Protein AF-A0A2T9YUR3-F1 (afdb_monomer)

Solvent-accessible surface area (backbone atoms only — not comparable to full-atom values): 11723 Å² total; per-residue (Å²): 124,70,66,68,60,51,54,59,46,57,52,51,53,47,53,53,49,51,54,51,52,49,52,53,50,50,54,51,49,53,53,51,52,50,52,56,49,52,58,68,74,45,87,78,58,91,65,42,66,59,54,50,54,50,50,52,50,51,52,50,54,51,52,52,51,49,50,54,52,49,50,52,53,51,52,52,53,71,72,39,89,70,78,46,71,64,61,55,51,50,50,54,48,52,54,50,50,53,51,51,50,52,52,50,50,53,51,52,53,50,51,47,54,50,51,51,50,51,48,56,50,57,60,48,59,79,62,57,88,45,83,74,45,57,59,55,48,52,52,52,47,49,54,48,51,53,51,50,51,55,49,50,52,52,52,51,52,51,50,52,53,52,53,50,52,54,50,54,50,50,53,52,49,52,57,46,49,51,50,52,51,55,50,61,65,44,51,66,55,47,53,53,49,53,50,52,51,52,52,48,55,51,52,51,54,56,53,54,62,62,72,77,109

Mean predicted aligned error: 17.16 Å

InterPro domains:
  IPR010989 SNARE [SSF47661] (16-193)
  IPR023601 Golgi SNAP receptor complex, subunit 1 [PTHR21094] (15-205)

Organism: NCBI:txid133385

Foldseek 3Di:
DVVVVVVVVVLVVVLVVLLVVLVVLLVVLVVLLVVLVVLLVDDDDPCSVVVNVVSLVVNVVSLVVSVVSLVVSVVSCVVDVPPPVVSVVSSVVSVVSSVVSVVSSVVSVLSVVVVVLVVVLVVLVVVPPDPVVVVVNVVSVVVVVVSVVVVVVVVVVVVVVVVVVVVVVVVVVVVVVVVVVVVVVCVVVVVVVVVVVVVVVVVVVVVVVVVVD

Structure (mmCIF, N/CA/C/O backbone):
data_AF-A0A2T9YUR3-F1
#
_entry.id   AF-A0A2T9YUR3-F1
#
loop_
_atom_site.group_PDB
_atom_site.id
_atom_site.type_symbol
_atom_site.label_atom_id
_atom_site.label_alt_id
_atom_site.label_comp_id
_atom_site.label_asym_id
_atom_site.label_entity_id
_atom_site.label_seq_id
_atom_site.pdbx_PDB_ins_code
_atom_site.Cartn_x
_atom_site.Cartn_y
_atom_site.Cartn_z
_atom_site.occupancy
_atom_site.B_iso_or_equiv
_atom_site.auth_seq_id
_atom_site.auth_comp_id
_atom_site.auth_asym_id
_atom_site.auth_atom_id
_atom_site.pdbx_PDB_model_num
ATOM 1 N N . MET A 1 1 ? 14.378 13.979 -40.621 1.00 45.22 1 MET A N 1
ATOM 2 C CA . MET A 1 1 ? 14.896 13.176 -39.482 1.00 45.22 1 MET A CA 1
ATOM 3 C C . MET A 1 1 ? 15.193 13.954 -38.190 1.00 45.22 1 MET A C 1
ATOM 5 O O . MET A 1 1 ? 15.117 13.340 -37.137 1.00 45.22 1 MET A O 1
ATOM 9 N N . LYS A 1 2 ? 15.506 15.264 -38.197 1.00 43.81 2 LYS A N 1
ATOM 10 C CA . LYS A 1 2 ? 15.817 16.008 -36.951 1.00 43.81 2 LYS A CA 1
ATOM 11 C C . LYS A 1 2 ? 14.592 16.393 -36.091 1.00 43.81 2 LYS A C 1
ATOM 13 O O . LYS A 1 2 ? 14.737 16.477 -34.879 1.00 43.81 2 LYS A O 1
ATOM 18 N N . LYS A 1 3 ? 13.392 16.545 -36.678 1.00 43.81 3 LYS A N 1
ATOM 19 C CA . LYS A 1 3 ? 12.154 16.896 -35.941 1.00 43.81 3 LYS A CA 1
ATOM 20 C C . LYS A 1 3 ? 11.653 15.782 -34.998 1.00 43.81 3 LYS A C 1
ATOM 22 O O . LYS A 1 3 ? 11.423 16.069 -33.833 1.00 43.81 3 LYS A O 1
ATOM 27 N N . ASN A 1 4 ? 11.633 14.511 -35.423 1.00 44.00 4 ASN A N 1
ATOM 28 C CA . ASN A 1 4 ? 11.210 13.384 -34.558 1.00 44.00 4 ASN A CA 1
ATOM 29 C C . ASN A 1 4 ? 12.090 13.170 -33.316 1.00 44.00 4 ASN A C 1
ATOM 31 O O . ASN A 1 4 ? 11.628 12.620 -32.322 1.00 44.00 4 ASN A O 1
ATOM 35 N N . LYS A 1 5 ? 13.358 13.597 -33.363 1.00 47.94 5 LYS A N 1
ATOM 36 C CA . LYS A 1 5 ? 14.303 13.447 -32.247 1.00 47.94 5 LYS A CA 1
ATOM 37 C C . LYS A 1 5 ? 14.156 14.549 -31.190 1.00 47.94 5 LYS A C 1
ATOM 39 O O . LYS A 1 5 ? 14.543 14.332 -30.050 1.00 47.94 5 LYS A O 1
ATOM 44 N N . ALA A 1 6 ? 13.636 15.715 -31.581 1.00 45.97 6 ALA A N 1
ATOM 45 C CA . ALA A 1 6 ? 13.349 16.826 -30.675 1.00 45.97 6 ALA A CA 1
ATOM 46 C C . ALA A 1 6 ? 12.015 16.615 -29.941 1.00 45.97 6 ALA A C 1
ATOM 48 O O . ALA A 1 6 ? 11.963 16.839 -28.740 1.00 45.97 6 ALA A O 1
ATOM 49 N N . ILE A 1 7 ? 11.007 16.089 -30.648 1.00 50.28 7 ILE A N 1
ATOM 50 C CA . ILE A 1 7 ? 9.686 15.719 -30.109 1.00 50.28 7 ILE A CA 1
ATOM 51 C C . ILE A 1 7 ? 9.836 14.655 -28.997 1.00 50.28 7 ILE A C 1
ATOM 53 O O . ILE A 1 7 ? 9.499 14.917 -27.847 1.00 50.28 7 ILE A O 1
ATOM 57 N N . ASN A 1 8 ? 10.588 13.579 -29.272 1.00 54.31 8 ASN A N 1
ATOM 58 C CA . ASN A 1 8 ? 10.950 12.542 -28.285 1.00 54.31 8 ASN A CA 1
ATOM 59 C C . ASN A 1 8 ? 11.762 13.043 -27.069 1.00 54.31 8 ASN A C 1
ATOM 61 O O . ASN A 1 8 ? 11.936 12.307 -26.098 1.00 54.31 8 ASN A O 1
ATOM 65 N N . LYS A 1 9 ? 12.380 14.231 -27.141 1.00 55.91 9 LYS A N 1
ATOM 66 C CA . LYS A 1 9 ? 13.175 14.782 -26.032 1.00 55.91 9 LYS A CA 1
ATOM 67 C C . LYS A 1 9 ? 12.283 15.587 -25.090 1.00 55.91 9 LYS A C 1
ATOM 69 O O . LYS A 1 9 ? 12.329 15.351 -23.892 1.00 55.91 9 LYS A O 1
ATOM 74 N N . THR A 1 10 ? 11.431 16.451 -25.637 1.00 59.81 10 THR A N 1
ATOM 75 C CA . THR A 1 10 ? 10.442 17.211 -24.862 1.00 59.81 10 THR A CA 1
ATOM 76 C C . THR A 1 10 ? 9.410 16.311 -24.183 1.00 59.81 10 THR A C 1
ATOM 78 O O . THR A 1 10 ? 9.025 16.585 -23.054 1.00 59.81 10 THR A O 1
ATOM 81 N N . GLU A 1 11 ? 9.016 15.207 -24.819 1.00 58.41 11 GLU A N 1
ATOM 82 C CA . GLU A 1 11 ? 8.044 14.246 -24.272 1.00 58.41 11 GLU A CA 1
ATOM 83 C C . GLU A 1 11 ? 8.665 13.367 -23.167 1.00 58.41 11 GLU A C 1
ATOM 85 O O . GLU A 1 11 ? 8.070 13.179 -22.106 1.00 58.41 11 GLU A O 1
ATOM 90 N N . LYS A 1 12 ? 9.938 12.961 -23.308 1.00 61.72 12 LYS A N 1
ATOM 91 C CA . LYS A 1 12 ? 10.705 12.344 -22.206 1.00 61.72 12 LYS A CA 1
ATOM 92 C C . LYS A 1 12 ? 10.915 13.278 -21.020 1.00 61.72 12 LYS A C 1
ATOM 94 O O . LYS A 1 12 ? 10.902 12.822 -19.876 1.00 61.72 12 LYS A O 1
ATOM 99 N N . ASP A 1 13 ? 11.123 14.563 -21.281 1.00 63.62 13 ASP A N 1
ATOM 100 C CA . ASP A 1 13 ? 11.244 15.572 -20.231 1.00 63.62 13 ASP A CA 1
ATOM 101 C C . ASP A 1 13 ? 9.896 15.767 -19.502 1.00 63.62 13 ASP A C 1
ATOM 103 O O . ASP A 1 13 ? 9.880 15.921 -18.279 1.00 63.62 13 ASP A O 1
ATOM 107 N N . GLN A 1 14 ? 8.763 15.640 -20.207 1.00 65.50 14 GLN A N 1
ATOM 108 C CA . GLN A 1 14 ? 7.421 15.616 -19.607 1.00 65.50 14 GLN A CA 1
ATOM 109 C C . GLN A 1 14 ? 7.180 14.357 -18.763 1.00 65.50 14 GLN A C 1
ATOM 111 O O . GLN A 1 14 ? 6.761 14.476 -17.613 1.00 65.50 14 GLN A O 1
ATOM 116 N N . ALA A 1 15 ? 7.516 13.163 -19.261 1.00 62.47 15 ALA A N 1
ATOM 117 C CA . ALA A 1 15 ? 7.414 11.922 -18.488 1.00 62.47 15 ALA A CA 1
ATOM 118 C C . ALA A 1 15 ? 8.270 11.968 -17.206 1.00 62.47 15 ALA A C 1
ATOM 120 O O . ALA A 1 15 ? 7.811 11.588 -16.131 1.00 62.47 15 ALA A O 1
ATOM 121 N N . ASN A 1 16 ? 9.487 12.517 -17.285 1.00 69.25 16 ASN A N 1
ATOM 122 C CA . ASN A 1 16 ? 10.345 12.734 -16.116 1.00 69.25 16 ASN A CA 1
ATOM 123 C C . ASN A 1 16 ? 9.770 13.753 -15.121 1.00 69.25 16 ASN A C 1
ATOM 125 O O . ASN A 1 16 ? 9.965 13.597 -13.916 1.00 69.25 16 ASN A O 1
ATOM 129 N N . SER A 1 17 ? 9.054 14.773 -15.601 1.00 71.94 17 SER A N 1
ATOM 130 C CA . SER A 1 17 ? 8.317 15.705 -14.740 1.00 71.94 17 SER A CA 1
ATOM 131 C C . SER A 1 17 ? 7.201 14.987 -13.976 1.00 71.94 17 SER A C 1
ATOM 133 O O . SER A 1 17 ? 7.103 15.126 -12.759 1.00 71.94 17 SER A O 1
ATOM 135 N N . TYR A 1 18 ? 6.421 14.138 -14.654 1.00 69.62 18 TYR A N 1
ATOM 136 C CA . TYR A 1 18 ? 5.382 13.338 -14.001 1.00 69.62 18 TYR A CA 1
ATOM 137 C C . TYR A 1 18 ? 5.959 12.331 -13.001 1.00 69.62 18 TYR A C 1
ATOM 139 O O . TYR A 1 18 ? 5.411 12.172 -11.915 1.00 69.62 18 TYR A O 1
ATOM 147 N N . TYR A 1 19 ? 7.101 11.707 -13.299 1.00 71.38 19 TYR A N 1
ATOM 148 C CA . TYR A 1 19 ? 7.775 10.830 -12.337 1.00 71.38 19 TYR A CA 1
ATOM 149 C C . TYR A 1 19 ? 8.235 11.565 -11.075 1.00 71.38 19 TYR A C 1
ATOM 151 O O . TYR A 1 19 ? 8.115 11.014 -9.982 1.00 71.38 19 TYR A O 1
ATOM 159 N N . LYS A 1 20 ? 8.708 12.812 -11.198 1.00 77.25 20 LYS A N 1
ATOM 160 C CA . LYS A 1 20 ? 9.020 13.653 -10.033 1.00 77.25 20 LYS A CA 1
ATOM 161 C C . LYS A 1 20 ? 7.772 14.006 -9.229 1.00 77.25 20 LYS A C 1
ATOM 163 O O . LYS A 1 20 ? 7.800 13.888 -8.011 1.00 77.25 20 LYS A O 1
ATOM 168 N N . GLN A 1 21 ? 6.675 14.362 -9.897 1.00 73.75 21 GLN A N 1
ATOM 169 C CA . GLN A 1 21 ? 5.400 14.639 -9.224 1.00 73.75 21 GLN A CA 1
ATOM 170 C C . GLN A 1 21 ? 4.882 13.415 -8.460 1.00 73.75 21 GLN A C 1
ATOM 172 O O . GLN A 1 21 ? 4.447 13.541 -7.321 1.00 73.75 21 GLN A O 1
ATOM 177 N N . VAL A 1 22 ? 4.985 12.217 -9.045 1.00 73.81 22 VAL A N 1
ATOM 178 C CA . VAL A 1 22 ? 4.626 10.969 -8.355 1.00 73.81 22 VAL A CA 1
ATOM 179 C C . VAL A 1 22 ? 5.507 10.754 -7.123 1.00 73.81 22 VAL A C 1
ATOM 181 O O . VAL A 1 22 ? 4.980 10.423 -6.071 1.00 73.81 22 VAL A O 1
ATOM 184 N N . GLN A 1 23 ? 6.818 10.996 -7.206 1.00 76.06 23 GLN A N 1
ATOM 185 C CA . GLN A 1 23 ? 7.719 10.867 -6.051 1.00 76.06 23 GLN A CA 1
ATOM 186 C C . GLN A 1 23 ? 7.412 11.868 -4.929 1.00 76.06 23 GLN A C 1
ATO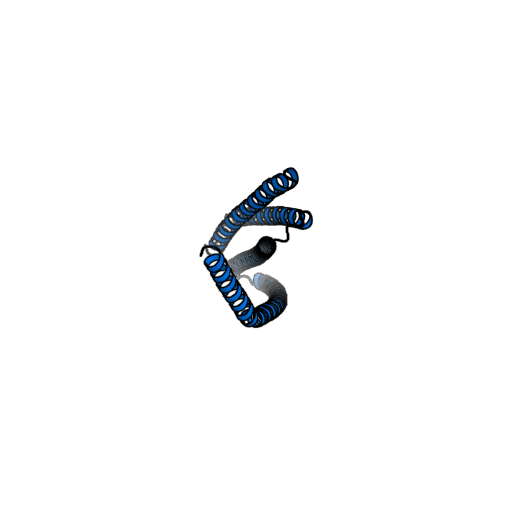M 188 O O . GLN A 1 23 ? 7.455 11.500 -3.757 1.00 76.06 23 GLN A O 1
ATOM 193 N N . GLU A 1 24 ? 7.091 13.117 -5.266 1.00 78.62 24 GLU A N 1
ATOM 194 C CA . GLU A 1 24 ? 6.687 14.126 -4.279 1.00 78.62 24 GLU A CA 1
ATOM 195 C C . GLU A 1 24 ? 5.379 13.733 -3.582 1.00 78.62 24 GLU A C 1
ATOM 197 O O . GLU A 1 24 ? 5.271 13.846 -2.359 1.00 78.62 24 GLU A O 1
ATOM 202 N N . LEU A 1 25 ? 4.412 13.202 -4.338 1.00 74.12 25 LEU A N 1
ATOM 203 C CA . LEU A 1 25 ? 3.160 12.683 -3.786 1.00 74.12 25 LEU A CA 1
ATOM 204 C C . LEU A 1 25 ? 3.385 11.441 -2.912 1.00 74.12 25 LEU A C 1
ATOM 206 O O . LEU A 1 25 ? 2.771 11.343 -1.853 1.00 74.12 25 LEU A O 1
ATOM 210 N N . GLU A 1 26 ? 4.280 10.524 -3.298 1.00 75.44 26 GLU A N 1
ATOM 211 C CA . GLU A 1 26 ? 4.659 9.374 -2.460 1.00 75.44 26 GLU A CA 1
ATOM 212 C C . GLU A 1 26 ? 5.234 9.837 -1.115 1.00 75.44 26 GLU A C 1
ATOM 214 O O . GLU A 1 26 ? 4.792 9.366 -0.070 1.00 75.44 26 GLU A O 1
ATOM 219 N N . TYR A 1 27 ? 6.154 10.806 -1.127 1.00 81.88 27 TYR A N 1
ATOM 220 C CA . TYR A 1 27 ? 6.754 11.341 0.097 1.00 81.88 27 TYR A CA 1
ATOM 221 C C . TYR A 1 27 ? 5.723 12.045 0.993 1.00 81.88 27 TYR A C 1
ATOM 223 O O . TYR A 1 27 ? 5.728 11.881 2.216 1.00 81.88 27 TYR A O 1
ATOM 231 N N . ALA A 1 28 ? 4.797 12.801 0.396 1.00 78.06 28 ALA A N 1
ATOM 232 C CA . ALA A 1 28 ? 3.707 13.438 1.129 1.00 78.06 28 ALA A CA 1
ATOM 233 C C . ALA A 1 28 ? 2.767 12.403 1.771 1.00 78.06 28 ALA A C 1
ATOM 235 O O . ALA A 1 28 ? 2.373 12.564 2.929 1.00 78.06 28 ALA A O 1
ATOM 236 N N . ILE A 1 29 ? 2.442 11.326 1.047 1.00 76.12 29 ILE A N 1
ATOM 237 C CA . ILE A 1 29 ? 1.617 10.225 1.553 1.00 76.12 29 ILE A CA 1
ATOM 238 C C . ILE A 1 29 ? 2.330 9.510 2.699 1.00 76.12 29 ILE A C 1
ATOM 240 O O . ILE A 1 29 ? 1.711 9.330 3.743 1.00 76.12 29 ILE A O 1
ATOM 244 N N . GLU A 1 30 ? 3.610 9.155 2.561 1.00 79.69 30 GLU A N 1
ATOM 245 C CA . GLU A 1 30 ? 4.387 8.516 3.634 1.00 79.69 30 GLU A CA 1
ATOM 246 C C . GLU A 1 30 ? 4.443 9.383 4.896 1.00 79.69 30 GLU A C 1
ATOM 248 O O . GLU A 1 30 ? 4.209 8.882 5.998 1.00 79.69 30 GLU A O 1
ATOM 253 N N . GLY A 1 31 ? 4.672 10.692 4.748 1.00 78.94 31 GLY A N 1
ATOM 254 C CA . GLY A 1 31 ? 4.670 11.629 5.871 1.00 78.94 31 GLY A CA 1
ATOM 255 C C . GLY A 1 31 ? 3.316 11.690 6.585 1.00 78.94 31 GLY A C 1
ATOM 256 O O . GLY A 1 31 ? 3.254 11.623 7.815 1.00 78.94 31 GLY A O 1
ATOM 257 N N . LYS A 1 32 ? 2.217 11.753 5.825 1.00 77.56 32 LYS A N 1
ATOM 258 C CA . LYS A 1 32 ? 0.852 11.785 6.373 1.00 77.56 32 LYS A CA 1
ATOM 259 C C . LYS A 1 32 ? 0.441 10.450 6.995 1.00 77.56 32 LYS A C 1
ATOM 261 O O . LYS A 1 32 ? -0.178 10.448 8.054 1.00 77.56 32 LYS A O 1
ATOM 266 N N . LEU A 1 33 ? 0.828 9.318 6.405 1.00 74.06 33 LEU A N 1
ATOM 267 C CA . LEU A 1 33 ? 0.629 7.983 6.983 1.00 74.06 33 LEU A CA 1
ATOM 268 C C . LEU A 1 33 ? 1.427 7.804 8.280 1.00 74.06 33 LEU A C 1
ATOM 270 O O . LEU A 1 33 ? 0.924 7.193 9.221 1.00 74.06 33 LEU A O 1
ATOM 274 N N . GLY A 1 34 ? 2.637 8.367 8.347 1.00 78.38 34 GLY A N 1
ATOM 275 C CA . GLY A 1 34 ? 3.451 8.416 9.560 1.00 78.38 34 GLY A CA 1
ATOM 276 C C . GLY A 1 34 ? 2.760 9.186 10.685 1.00 78.38 34 GLY A C 1
ATOM 277 O O . GLY A 1 34 ? 2.591 8.644 11.775 1.00 78.38 34 GLY A O 1
ATOM 278 N N . GLN A 1 35 ? 2.266 10.393 10.393 1.00 74.56 35 GLN A N 1
ATOM 279 C CA . GLN A 1 35 ? 1.471 11.186 11.340 1.00 74.56 35 GLN A CA 1
ATOM 280 C C . GLN A 1 35 ? 0.221 10.423 11.782 1.00 74.56 35 GLN A C 1
ATOM 282 O O . GLN A 1 35 ? -0.048 10.298 12.973 1.00 74.56 35 GLN A O 1
ATOM 287 N N . PHE A 1 36 ? -0.512 9.835 10.834 1.00 68.19 36 PHE A N 1
ATOM 288 C CA . PHE A 1 36 ? -1.712 9.052 11.117 1.00 68.19 36 PHE A CA 1
ATOM 289 C C . PHE A 1 36 ? -1.414 7.864 12.042 1.00 68.19 36 PHE A C 1
ATOM 291 O O . PHE A 1 36 ? -2.198 7.567 12.940 1.00 68.19 36 PHE A O 1
ATOM 298 N N . LYS A 1 37 ? -0.255 7.215 11.880 1.00 73.25 37 LYS A N 1
ATOM 299 C CA . LYS A 1 37 ? 0.208 6.148 12.770 1.00 73.25 37 LYS A CA 1
ATOM 300 C C . LYS A 1 37 ? 0.556 6.659 14.166 1.00 73.25 37 LYS A C 1
ATOM 302 O O . LYS A 1 37 ? 0.119 6.058 15.145 1.00 73.25 37 LYS A O 1
ATOM 307 N N . GLU A 1 38 ? 1.265 7.771 14.272 1.00 76.00 38 GLU A N 1
ATOM 308 C CA . GLU A 1 38 ? 1.592 8.385 15.560 1.00 76.00 38 GLU A CA 1
ATOM 309 C C . GLU A 1 38 ? 0.323 8.780 16.338 1.00 76.00 38 GLU A C 1
ATOM 311 O O . GLU A 1 38 ? 0.200 8.482 17.527 1.00 76.00 38 GLU A O 1
ATOM 316 N N . TYR A 1 39 ? -0.696 9.298 15.644 1.00 66.75 39 TYR A N 1
ATOM 317 C CA . TYR A 1 39 ? -2.016 9.566 16.224 1.00 66.75 39 TYR A CA 1
ATOM 318 C C . TYR A 1 39 ? -2.756 8.309 16.695 1.00 66.75 39 TYR A C 1
ATOM 320 O O . TYR A 1 39 ? -3.586 8.405 17.597 1.00 66.75 39 TYR A O 1
ATOM 328 N N . THR A 1 40 ? -2.487 7.131 16.123 1.00 61.72 40 THR A N 1
ATOM 329 C CA . THR A 1 40 ? -3.055 5.875 16.648 1.00 61.72 40 THR A CA 1
ATOM 330 C C . THR A 1 40 ? -2.362 5.368 17.908 1.00 61.72 40 THR A C 1
ATOM 332 O O . THR A 1 40 ? -2.974 4.617 18.668 1.00 61.72 40 THR A O 1
ATOM 335 N N . GLU A 1 41 ? -1.100 5.747 18.117 1.00 66.44 41 GLU A N 1
ATOM 336 C CA . GLU A 1 41 ? -0.285 5.312 19.254 1.00 66.44 41 GLU A CA 1
ATOM 337 C C . GLU A 1 41 ? -0.423 6.270 20.451 1.00 66.44 41 GLU A C 1
ATOM 339 O O . GLU A 1 41 ? -0.342 5.831 21.600 1.00 66.44 41 GLU A O 1
ATOM 344 N N . GLN A 1 42 ? -0.700 7.557 20.210 1.00 61.19 42 GLN A N 1
ATOM 345 C CA . GLN A 1 42 ? -0.946 8.542 21.264 1.00 61.19 42 GLN A CA 1
ATOM 346 C C . GLN A 1 42 ? -2.397 8.499 21.784 1.00 61.19 42 GLN A C 1
ATOM 348 O O . GLN A 1 42 ? -3.361 8.310 21.042 1.00 61.19 42 GLN A O 1
ATOM 353 N N . ASN A 1 43 ? -2.555 8.662 23.102 1.00 53.66 43 ASN A N 1
ATOM 354 C CA . ASN A 1 43 ? -3.835 8.558 23.806 1.00 53.66 43 ASN A CA 1
ATOM 355 C C . ASN A 1 43 ? -4.883 9.540 23.252 1.00 53.66 43 ASN A C 1
ATOM 357 O O . ASN A 1 43 ? -4.750 10.753 23.385 1.00 53.66 43 ASN A O 1
ATOM 361 N N . MET A 1 44 ? -5.957 8.987 22.683 1.00 56.28 44 MET A N 1
ATOM 362 C CA . MET A 1 44 ? -7.027 9.726 22.011 1.00 56.28 44 MET A CA 1
ATOM 363 C C . MET A 1 44 ? -7.685 10.788 22.915 1.00 56.28 44 MET A C 1
ATOM 365 O O . MET A 1 44 ? -8.259 10.465 23.951 1.00 56.28 44 MET A O 1
ATOM 369 N N . THR A 1 45 ? -7.700 12.052 22.525 1.00 56.38 45 THR A N 1
ATOM 370 C CA . THR A 1 45 ? -8.495 13.120 23.166 1.00 56.38 45 THR A CA 1
ATOM 371 C C . THR A 1 45 ? -9.864 13.262 22.478 1.00 56.38 45 THR A C 1
ATOM 373 O O . TH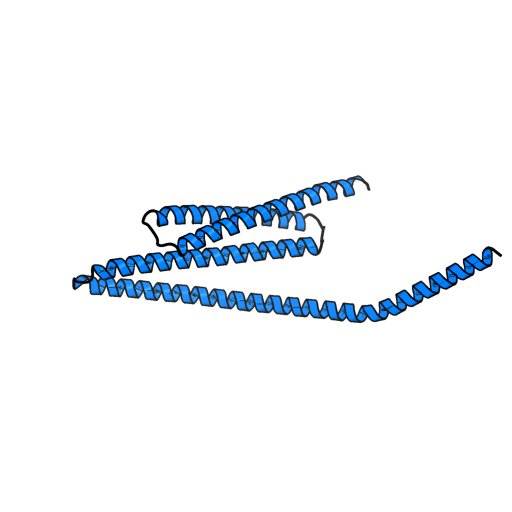R A 1 45 ? -10.146 12.556 21.517 1.00 56.38 45 THR A O 1
ATOM 376 N N . SER A 1 46 ? -10.764 14.133 22.950 1.00 56.12 46 SER A N 1
ATOM 377 C CA . SER A 1 46 ? -12.067 14.372 22.290 1.00 56.12 46 SER A CA 1
ATOM 378 C C . SER A 1 46 ? -11.956 15.125 20.954 1.00 56.12 46 SER A C 1
ATOM 380 O O . SER A 1 46 ? -12.863 15.040 20.132 1.00 56.12 46 SER A O 1
ATOM 382 N N . THR A 1 47 ? -10.843 15.825 20.709 1.00 59.94 47 THR A N 1
ATOM 383 C CA . THR A 1 47 ? -10.517 16.483 19.428 1.00 59.94 47 THR A CA 1
ATOM 384 C C . THR A 1 47 ? -10.016 15.507 18.359 1.00 59.94 47 THR A C 1
ATOM 386 O O . THR A 1 47 ? -10.061 15.810 17.167 1.00 59.94 47 THR A O 1
ATOM 389 N N . TRP A 1 48 ? -9.603 14.312 18.784 1.00 65.00 48 TRP A N 1
ATOM 390 C CA . TRP A 1 48 ? -8.977 13.287 17.955 1.00 65.00 48 TRP A CA 1
ATOM 391 C C . TRP A 1 48 ? -9.875 12.812 16.805 1.00 65.00 48 TRP A C 1
ATOM 393 O O . TRP A 1 48 ? -9.406 12.680 15.681 1.00 65.00 48 TRP A O 1
ATOM 403 N N . ASP A 1 49 ? -11.180 12.638 17.040 1.00 65.38 49 ASP A N 1
ATOM 404 C CA . ASP A 1 49 ? -12.115 12.174 16.002 1.00 65.38 49 ASP A CA 1
ATOM 405 C C . ASP A 1 49 ? -12.249 13.166 14.836 1.00 65.38 49 ASP A C 1
ATOM 407 O O . ASP A 1 49 ? -12.440 12.756 13.690 1.00 65.38 49 ASP A O 1
ATOM 411 N N . SER A 1 50 ? -12.142 14.473 15.098 1.00 69.31 50 SER A N 1
ATOM 412 C CA . SER A 1 50 ? -12.212 15.487 14.042 1.00 69.31 50 SER A CA 1
ATOM 413 C C . SER A 1 50 ? -10.922 15.518 13.224 1.00 69.31 50 SER A C 1
ATOM 415 O O . SER A 1 50 ? -10.983 15.513 11.997 1.00 69.31 50 SER A O 1
ATOM 417 N N . GLU A 1 51 ? -9.766 15.505 13.891 1.00 71.88 51 GLU A N 1
ATOM 418 C CA . GLU A 1 51 ? -8.441 15.558 13.254 1.00 71.88 51 GLU A CA 1
ATOM 419 C C . GLU A 1 51 ? -8.128 14.286 12.453 1.00 71.88 51 GLU A C 1
ATOM 421 O O . GLU A 1 51 ? -7.604 14.348 11.339 1.00 71.88 51 GLU A O 1
ATOM 426 N N . VAL A 1 52 ? -8.529 13.123 12.967 1.00 71.31 52 VAL A N 1
ATOM 427 C CA . VAL A 1 52 ? -8.436 11.846 12.253 1.00 71.31 52 VAL A CA 1
ATOM 428 C C . VAL A 1 52 ? -9.309 11.853 11.010 1.00 71.31 52 VAL A C 1
ATOM 430 O O . VAL A 1 52 ? -8.843 11.454 9.949 1.00 71.31 52 VAL A O 1
ATOM 433 N N . ASN A 1 53 ? -10.545 12.352 11.091 1.00 74.62 53 ASN A N 1
ATOM 434 C CA . ASN A 1 53 ? -11.424 12.422 9.923 1.00 74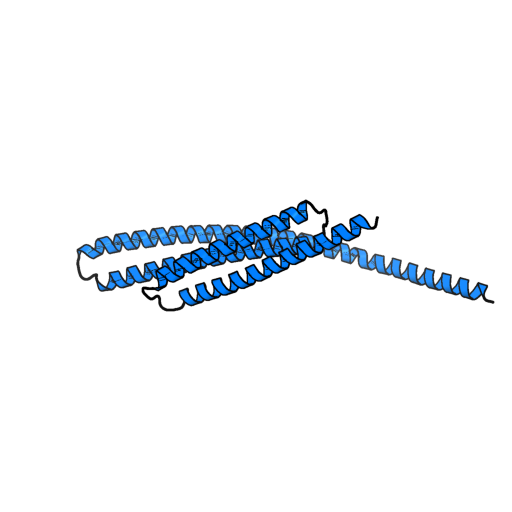.62 53 ASN A CA 1
ATOM 435 C C . ASN A 1 53 ? -10.912 13.399 8.855 1.00 74.62 53 ASN A C 1
ATOM 437 O O . ASN A 1 53 ? -11.075 13.134 7.662 1.00 74.62 53 ASN A O 1
ATOM 441 N N . THR A 1 54 ? -10.290 14.517 9.244 1.00 79.50 54 THR A N 1
ATOM 442 C CA . THR A 1 54 ? -9.657 15.431 8.281 1.00 79.50 54 THR A CA 1
ATOM 443 C C . THR A 1 54 ? -8.430 14.797 7.636 1.00 79.50 54 THR A C 1
ATOM 445 O O . THR A 1 54 ? -8.311 14.831 6.414 1.00 79.50 54 THR A O 1
ATOM 448 N N . LEU A 1 55 ? -7.575 14.131 8.419 1.00 78.56 55 LEU A N 1
ATOM 449 C CA . LEU A 1 55 ? -6.407 13.415 7.900 1.00 78.56 55 LEU A CA 1
ATOM 450 C C . LEU A 1 55 ? -6.808 12.240 6.998 1.00 78.56 55 LEU A C 1
ATOM 452 O O . LEU A 1 55 ? -6.180 12.018 5.967 1.00 78.56 55 LEU A O 1
ATOM 456 N N . GLU A 1 56 ? -7.881 11.516 7.329 1.00 79.06 56 GLU A N 1
ATOM 457 C CA . GLU A 1 56 ? -8.430 10.463 6.470 1.00 79.06 56 GLU A CA 1
ATOM 458 C C . GLU A 1 56 ? -8.878 11.013 5.114 1.00 79.06 56 GLU A C 1
ATOM 460 O O . GLU A 1 56 ? -8.646 10.369 4.089 1.00 79.06 56 GLU A O 1
ATOM 465 N N . LYS A 1 57 ? -9.526 12.183 5.085 1.00 80.81 57 LYS A N 1
ATOM 466 C CA . LYS A 1 57 ? -9.926 12.831 3.828 1.00 80.81 57 LYS A CA 1
ATOM 467 C C . LYS A 1 57 ? -8.708 13.264 3.020 1.00 80.81 57 LYS A C 1
ATOM 469 O O . LYS A 1 57 ? -8.618 12.899 1.856 1.00 80.81 57 LYS A O 1
ATOM 474 N N . GLU A 1 58 ? -7.741 13.925 3.654 1.00 80.31 58 GLU A N 1
ATOM 475 C CA . GLU A 1 58 ? -6.499 14.346 2.994 1.00 80.31 58 GLU A CA 1
ATOM 476 C C . GLU A 1 58 ? -5.725 13.161 2.396 1.00 80.31 58 GLU A C 1
ATOM 478 O O . GLU A 1 58 ? -5.273 13.233 1.255 1.00 80.31 58 GLU A O 1
ATOM 483 N N . ILE A 1 59 ? -5.598 12.045 3.126 1.00 80.62 59 ILE A N 1
ATOM 484 C CA . ILE A 1 59 ? -4.917 10.841 2.625 1.00 80.62 59 ILE A CA 1
ATOM 485 C C . ILE A 1 59 ? -5.684 10.229 1.445 1.00 80.62 59 ILE A C 1
ATOM 487 O O . ILE A 1 59 ? -5.063 9.820 0.464 1.00 80.62 59 ILE A O 1
ATOM 491 N N . ASN A 1 60 ? -7.020 10.185 1.499 1.00 82.75 60 ASN A N 1
ATOM 492 C CA . ASN A 1 60 ? -7.820 9.704 0.370 1.00 82.75 60 ASN A CA 1
ATOM 493 C C . ASN A 1 60 ? -7.670 10.606 -0.860 1.00 82.75 60 ASN A C 1
ATOM 495 O O . ASN A 1 60 ? -7.467 10.092 -1.959 1.00 82.75 60 ASN A O 1
ATOM 499 N N . ASP A 1 61 ? -7.707 11.925 -0.683 1.00 81.88 61 ASP A N 1
ATOM 500 C CA . ASP A 1 61 ? -7.554 12.883 -1.779 1.00 81.88 61 ASP A CA 1
ATOM 501 C C . ASP A 1 61 ? -6.172 12.756 -2.436 1.00 81.88 61 ASP A C 1
ATOM 503 O O . ASP A 1 61 ? -6.065 12.748 -3.665 1.00 81.88 61 ASP A O 1
ATOM 507 N N . LEU A 1 62 ? -5.114 12.574 -1.639 1.00 80.50 62 LEU A N 1
ATOM 508 C CA . LEU A 1 62 ? -3.760 12.329 -2.142 1.00 80.50 62 LEU A CA 1
ATOM 509 C C . LEU A 1 62 ? -3.645 10.991 -2.888 1.00 80.50 62 LEU A C 1
ATOM 511 O O . LEU A 1 62 ? -3.015 10.936 -3.945 1.00 80.50 62 LEU A O 1
ATOM 515 N N . LEU A 1 63 ? -4.279 9.922 -2.393 1.00 79.56 63 LEU A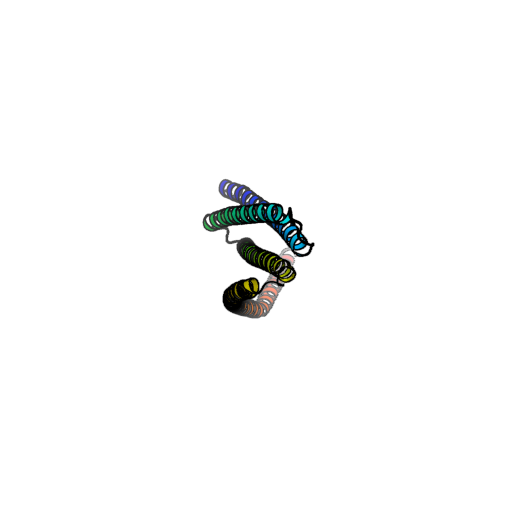 N 1
ATOM 516 C CA . LEU A 1 63 ? -4.303 8.624 -3.079 1.00 79.56 63 LEU A CA 1
ATOM 517 C C . LEU A 1 63 ? -5.028 8.702 -4.431 1.00 79.56 63 LEU A C 1
ATOM 519 O O . LEU A 1 63 ? -4.559 8.112 -5.406 1.00 79.56 63 LEU A O 1
ATOM 523 N N . VAL A 1 64 ? -6.132 9.451 -4.509 1.00 83.50 64 VAL A N 1
ATOM 524 C CA . VAL A 1 64 ? -6.871 9.691 -5.761 1.00 83.50 64 VAL A CA 1
ATOM 525 C C . VAL A 1 64 ? -6.031 10.514 -6.742 1.00 83.50 64 VAL A C 1
ATOM 527 O O . VAL A 1 64 ? -5.971 10.192 -7.929 1.00 83.50 64 VAL A O 1
ATOM 530 N N . GLN A 1 65 ? -5.326 11.544 -6.265 1.00 80.19 65 GLN A N 1
ATOM 531 C CA . GLN A 1 65 ? -4.421 12.341 -7.101 1.00 80.19 65 GLN A CA 1
ATOM 532 C C . GLN A 1 65 ? -3.238 11.518 -7.632 1.00 80.19 65 GLN A C 1
ATOM 534 O O . GLN A 1 65 ? -2.847 11.684 -8.795 1.00 80.19 65 GLN A O 1
ATOM 539 N N . LEU A 1 66 ? -2.690 10.608 -6.819 1.00 77.69 66 LEU A N 1
ATOM 540 C CA . LEU A 1 66 ? -1.614 9.710 -7.237 1.00 77.69 66 LEU A CA 1
ATOM 541 C C . LEU A 1 66 ? -2.105 8.718 -8.296 1.00 77.69 66 LEU A C 1
ATOM 543 O O . LEU A 1 66 ? -1.438 8.543 -9.312 1.00 77.69 66 LEU A O 1
ATOM 547 N N . GLU A 1 67 ? -3.290 8.132 -8.124 1.00 82.88 67 GLU A N 1
ATOM 548 C CA . GLU A 1 67 ? -3.903 7.239 -9.117 1.00 82.88 67 GLU A CA 1
ATOM 549 C C . GLU A 1 67 ? -4.202 7.953 -10.445 1.00 82.88 67 GLU A C 1
ATOM 551 O O . GLU A 1 67 ? -3.913 7.416 -11.519 1.00 82.88 67 GLU A O 1
ATOM 556 N N . ALA A 1 68 ? -4.712 9.186 -10.396 1.00 79.62 68 ALA A N 1
ATOM 557 C CA . ALA A 1 68 ? -4.962 9.992 -11.589 1.00 79.62 68 ALA A CA 1
ATOM 558 C C . ALA A 1 68 ? -3.660 10.344 -12.330 1.00 79.62 68 ALA A C 1
ATOM 560 O O . ALA A 1 68 ? -3.603 10.292 -13.560 1.00 79.62 68 ALA A O 1
ATOM 561 N N . SER A 1 69 ? -2.597 10.674 -11.592 1.00 78.62 69 SER A N 1
ATOM 562 C CA . SER A 1 69 ? -1.275 10.961 -12.165 1.00 78.62 69 SER A CA 1
ATOM 563 C C . SER A 1 69 ? -0.633 9.704 -12.754 1.00 78.62 69 SER A C 1
ATOM 565 O O . SER A 1 69 ? -0.078 9.746 -13.850 1.00 78.62 69 SER A O 1
ATOM 567 N N . LEU A 1 70 ? -0.773 8.564 -12.074 1.00 80.56 70 LEU A N 1
ATOM 568 C CA . LEU A 1 70 ? -0.274 7.272 -12.535 1.00 80.56 70 LEU A CA 1
ATOM 569 C C . LEU A 1 70 ? -1.002 6.796 -13.798 1.00 80.56 70 LEU A C 1
ATOM 571 O O . LEU A 1 70 ? -0.353 6.290 -14.707 1.00 80.56 70 LEU A O 1
ATOM 575 N N . SER A 1 71 ? -2.315 7.026 -13.890 1.00 80.38 71 SER A N 1
ATOM 576 C CA . SER A 1 71 ? -3.116 6.718 -15.083 1.00 80.38 71 SER A CA 1
ATOM 577 C C . SER A 1 71 ? -2.664 7.529 -16.302 1.00 80.38 71 SER A C 1
ATOM 579 O O . SER A 1 71 ? -2.529 6.974 -17.388 1.00 80.38 71 SER A O 1
ATOM 581 N N . LYS A 1 72 ? -2.336 8.817 -16.118 1.00 79.06 72 LYS A N 1
ATOM 582 C CA . LYS A 1 72 ? -1.774 9.669 -17.185 1.00 79.06 72 LYS A CA 1
ATOM 583 C C . LYS A 1 72 ? -0.398 9.186 -17.649 1.00 79.06 72 LYS A C 1
ATOM 585 O O . LYS A 1 72 ? -0.109 9.207 -18.840 1.00 79.06 72 LYS A O 1
ATOM 590 N N . VAL A 1 73 ? 0.451 8.740 -16.721 1.00 73.50 73 VAL A N 1
ATOM 591 C CA . VAL A 1 73 ? 1.763 8.155 -17.052 1.00 73.50 73 VAL A CA 1
ATOM 592 C C . VAL A 1 73 ? 1.604 6.833 -17.813 1.00 73.50 73 VAL A C 1
ATOM 594 O O . VAL A 1 73 ? 2.360 6.579 -18.748 1.00 73.50 73 VAL A O 1
ATOM 597 N N . ASP A 1 74 ? 0.612 6.015 -17.455 1.00 77.25 74 ASP A N 1
ATOM 598 C CA . ASP A 1 74 ? 0.288 4.760 -18.148 1.00 77.25 74 ASP A CA 1
ATOM 599 C C . ASP A 1 74 ? -0.212 5.025 -19.584 1.00 77.25 74 ASP A C 1
ATOM 601 O O . ASP A 1 74 ? 0.238 4.379 -20.528 1.00 77.25 74 ASP A O 1
ATOM 605 N N . GLU A 1 75 ? -1.076 6.029 -19.774 1.00 77.75 75 GLU A N 1
ATOM 606 C CA . GLU A 1 75 ? -1.597 6.449 -21.086 1.00 77.75 75 GLU A CA 1
ATOM 607 C C . GLU A 1 75 ? -0.497 7.007 -22.006 1.00 77.75 75 GLU A C 1
ATOM 609 O O . GLU A 1 75 ? -0.412 6.652 -23.188 1.00 77.75 75 GLU A O 1
ATOM 614 N N . LEU A 1 76 ? 0.405 7.829 -21.461 1.00 70.31 76 LEU A N 1
ATOM 615 C CA . LEU A 1 76 ? 1.574 8.327 -22.190 1.00 70.31 76 LEU A CA 1
ATOM 616 C C . LEU A 1 76 ? 2.485 7.177 -22.643 1.00 70.31 76 LEU A C 1
ATOM 618 O O . LEU A 1 76 ? 2.972 7.181 -23.765 1.00 70.31 76 LEU A O 1
ATOM 622 N N . ILE A 1 77 ? 2.655 6.139 -21.826 1.00 68.25 77 ILE A N 1
ATOM 623 C CA . ILE A 1 77 ? 3.535 5.005 -22.153 1.00 68.25 77 ILE A CA 1
ATOM 624 C C . ILE A 1 77 ? 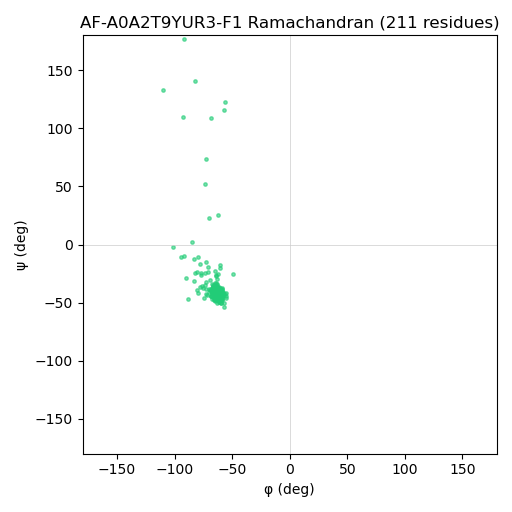2.879 3.987 -23.093 1.00 68.25 77 ILE A C 1
ATOM 626 O O . ILE A 1 77 ? 3.578 3.274 -23.813 1.00 68.25 77 ILE A O 1
ATOM 630 N N . LEU A 1 78 ? 1.548 3.926 -23.133 1.00 69.56 78 LEU A N 1
ATOM 631 C CA . LEU A 1 78 ? 0.810 3.149 -24.132 1.00 69.56 78 LEU A CA 1
ATOM 632 C C . LEU A 1 78 ? 0.780 3.844 -25.503 1.00 69.56 78 LEU A C 1
ATOM 634 O O . LEU A 1 78 ? 0.825 3.164 -26.528 1.00 69.56 78 LEU A O 1
ATOM 638 N N . SER A 1 79 ? 0.707 5.179 -25.530 1.00 68.31 79 SER A N 1
ATOM 639 C CA . SER A 1 79 ? 0.692 5.973 -26.770 1.00 68.31 79 SER A CA 1
ATOM 640 C C . SER A 1 79 ? 2.082 6.132 -27.395 1.00 68.31 79 SER A C 1
ATOM 642 O O . SER A 1 79 ? 2.237 6.087 -28.619 1.00 68.31 79 SER A O 1
ATOM 644 N N . GLU A 1 80 ? 3.114 6.263 -26.569 1.00 59.06 80 GLU A N 1
ATOM 645 C CA . GLU A 1 80 ? 4.502 6.367 -26.985 1.00 59.06 80 GLU A CA 1
ATOM 646 C C . GLU A 1 80 ? 5.101 4.950 -26.975 1.00 59.06 80 GLU A C 1
ATOM 648 O O . GLU A 1 80 ? 5.335 4.384 -25.916 1.00 59.06 80 GLU A O 1
ATOM 653 N N . SER A 1 81 ? 5.396 4.341 -28.135 1.00 53.00 81 SER A N 1
ATOM 654 C CA . SER A 1 81 ? 6.084 3.023 -28.235 1.00 53.00 81 SER A CA 1
ATOM 655 C C . SER A 1 81 ? 7.520 2.992 -27.646 1.00 53.00 81 SER A C 1
ATOM 657 O O . SER A 1 81 ? 8.387 2.210 -28.046 1.00 53.00 81 SER A O 1
ATOM 659 N N . LEU A 1 82 ? 7.817 3.870 -26.688 1.00 53.50 82 LEU A N 1
ATOM 660 C CA . LEU A 1 82 ? 8.996 3.900 -25.844 1.00 53.50 82 LEU A CA 1
ATOM 661 C C . LEU A 1 82 ? 8.923 2.769 -24.811 1.00 53.50 82 LEU A C 1
ATOM 663 O O . LEU A 1 82 ? 8.772 2.967 -23.609 1.00 53.50 82 LEU A O 1
ATOM 667 N N . HIS A 1 83 ? 9.132 1.545 -25.288 1.00 57.47 83 HIS A N 1
ATOM 668 C CA . HIS A 1 83 ? 9.297 0.345 -24.470 1.00 57.47 83 HIS A CA 1
ATOM 669 C C . HIS A 1 83 ? 10.672 0.299 -23.778 1.00 57.47 83 HIS A C 1
ATOM 671 O O . HIS A 1 83 ? 11.418 -0.679 -23.887 1.00 57.47 83 HIS A O 1
ATOM 677 N N . SER A 1 84 ? 11.058 1.359 -23.063 1.00 66.31 84 SER A N 1
ATOM 678 C CA . SER A 1 84 ? 12.190 1.249 -22.148 1.00 66.31 84 SER A CA 1
ATOM 679 C C . SER A 1 84 ? 11.773 0.330 -21.003 1.00 66.31 84 SER A C 1
ATOM 681 O O . SER A 1 84 ? 10.966 0.705 -20.155 1.00 66.31 84 SER A O 1
ATOM 683 N N . SER A 1 85 ? 12.339 -0.878 -20.961 1.00 67.31 85 SER A N 1
ATOM 684 C CA . SER A 1 85 ? 12.104 -1.854 -19.881 1.00 67.31 85 SER A CA 1
ATOM 685 C C . SER A 1 85 ? 12.264 -1.271 -18.466 1.00 67.31 85 SER A C 1
ATOM 687 O O . SER A 1 85 ? 11.651 -1.767 -17.526 1.00 67.31 85 SER A O 1
ATOM 689 N N . LEU A 1 86 ? 13.052 -0.201 -18.313 1.00 70.31 86 LEU A N 1
ATOM 690 C CA . LEU A 1 86 ? 13.214 0.534 -17.059 1.00 70.31 86 LEU A CA 1
ATOM 691 C C . LEU A 1 86 ? 11.980 1.374 -16.697 1.00 70.31 86 LEU A C 1
ATOM 693 O O . LEU A 1 86 ? 11.570 1.362 -15.543 1.00 70.31 86 LEU A O 1
ATOM 697 N N . GLN A 1 87 ? 11.367 2.066 -17.662 1.00 69.69 87 GLN A N 1
ATOM 698 C CA . GLN A 1 87 ? 10.174 2.897 -17.432 1.00 69.69 87 GLN A CA 1
ATOM 699 C C . GLN A 1 87 ? 8.961 2.033 -17.066 1.00 69.69 87 GLN A C 1
ATOM 701 O O . GLN A 1 87 ? 8.228 2.358 -16.136 1.00 69.69 87 GLN A O 1
ATOM 706 N N . MET A 1 88 ? 8.813 0.879 -17.723 1.00 71.44 88 MET A N 1
ATOM 707 C CA . MET A 1 88 ? 7.759 -0.095 -17.418 1.00 71.44 88 MET A CA 1
ATOM 708 C C . MET A 1 88 ? 7.891 -0.654 -15.992 1.00 71.44 88 MET A C 1
ATOM 710 O O . MET A 1 88 ? 6.929 -0.633 -15.229 1.00 71.44 88 MET A O 1
ATOM 714 N N . ARG A 1 89 ? 9.107 -1.045 -15.583 1.00 76.81 89 ARG A N 1
ATOM 715 C CA . ARG A 1 89 ? 9.388 -1.482 -14.201 1.00 76.81 89 ARG A CA 1
ATOM 716 C C . ARG A 1 89 ? 9.123 -0.390 -13.168 1.00 76.81 89 ARG A C 1
ATOM 718 O O . ARG A 1 89 ? 8.667 -0.681 -12.067 1.00 76.81 89 ARG A O 1
ATOM 725 N N . GLN A 1 90 ? 9.423 0.861 -13.507 1.00 75.88 90 GLN A N 1
ATOM 726 C CA . GLN A 1 90 ? 9.200 1.989 -12.610 1.00 75.88 90 GLN A CA 1
ATOM 727 C C . GLN A 1 90 ? 7.698 2.226 -12.372 1.00 75.88 90 GLN A C 1
ATOM 729 O O . GLN A 1 90 ? 7.298 2.448 -11.232 1.00 75.88 90 GLN A O 1
ATOM 734 N N . ILE A 1 91 ? 6.855 2.109 -13.405 1.00 75.25 91 ILE A N 1
ATOM 735 C CA . ILE A 1 91 ? 5.391 2.177 -13.249 1.00 75.25 91 ILE A CA 1
ATOM 736 C C . ILE A 1 91 ? 4.866 1.010 -12.421 1.00 75.25 91 ILE A C 1
ATOM 738 O O . ILE A 1 91 ? 4.057 1.230 -11.525 1.00 75.25 91 ILE A O 1
ATOM 742 N N . GLU A 1 92 ? 5.310 -0.218 -12.701 1.00 77.38 92 GLU A N 1
ATOM 743 C CA . GLU A 1 92 ? 4.915 -1.390 -11.910 1.00 77.38 92 GLU A CA 1
ATOM 744 C C . GLU A 1 92 ? 5.240 -1.179 -10.427 1.00 77.38 92 GLU A C 1
ATOM 746 O O . GLU A 1 92 ? 4.402 -1.443 -9.568 1.00 77.38 92 GLU A O 1
ATOM 751 N N . ARG A 1 93 ? 6.411 -0.604 -10.120 1.00 81.69 93 ARG A N 1
ATOM 752 C CA . ARG A 1 93 ? 6.765 -0.196 -8.757 1.00 81.69 93 ARG A CA 1
ATOM 753 C C . ARG A 1 93 ? 5.782 0.833 -8.191 1.00 81.69 93 ARG A C 1
ATOM 755 O O . ARG A 1 93 ? 5.323 0.644 -7.073 1.00 81.69 93 ARG A O 1
ATOM 762 N N . TYR A 1 94 ? 5.431 1.885 -8.930 1.00 80.81 94 TYR A N 1
ATOM 763 C CA . TYR A 1 94 ? 4.463 2.883 -8.451 1.00 80.81 94 TYR A CA 1
ATOM 764 C C . TYR A 1 94 ? 3.056 2.302 -8.241 1.00 80.81 94 TYR A C 1
ATOM 766 O O . TYR A 1 94 ? 2.390 2.649 -7.269 1.00 80.81 94 TYR A O 1
ATOM 774 N N . LYS A 1 95 ? 2.615 1.371 -9.098 1.00 80.06 95 LYS A N 1
ATOM 775 C CA . LYS A 1 95 ? 1.356 0.625 -8.925 1.00 80.06 95 LYS A CA 1
ATOM 776 C C . LYS A 1 95 ? 1.389 -0.230 -7.655 1.00 80.06 95 LYS A C 1
ATOM 778 O O . LYS A 1 95 ? 0.421 -0.233 -6.894 1.00 80.06 95 LYS A O 1
ATOM 783 N N . ASN A 1 96 ? 2.508 -0.907 -7.399 1.00 78.25 96 ASN A N 1
ATOM 784 C CA . ASN A 1 96 ? 2.700 -1.694 -6.182 1.00 78.25 96 ASN A CA 1
ATOM 785 C C . ASN A 1 96 ? 2.696 -0.805 -4.931 1.00 78.25 96 ASN A C 1
ATOM 787 O O . ASN A 1 96 ? 1.944 -1.091 -4.003 1.00 78.25 96 ASN A O 1
ATOM 791 N N . ASN A 1 97 ? 3.432 0.310 -4.942 1.00 80.56 97 ASN A N 1
ATOM 792 C CA . ASN A 1 97 ? 3.458 1.277 -3.842 1.00 80.56 97 ASN A CA 1
ATOM 793 C C . ASN A 1 97 ? 2.063 1.858 -3.551 1.00 80.56 97 ASN A C 1
ATOM 795 O O . ASN A 1 97 ? 1.645 1.896 -2.397 1.00 80.56 97 ASN A O 1
ATOM 799 N N . LEU A 1 98 ? 1.293 2.243 -4.581 1.00 79.50 98 LEU A N 1
ATOM 800 C CA . LEU A 1 98 ? -0.099 2.692 -4.421 1.00 79.50 98 LEU A CA 1
ATOM 801 C C . LEU A 1 98 ? -0.941 1.631 -3.694 1.00 79.50 98 LEU A C 1
ATOM 803 O O . LEU A 1 98 ? -1.703 1.951 -2.778 1.00 79.50 98 LEU A O 1
ATOM 807 N N . ASN A 1 99 ? -0.818 0.366 -4.100 1.00 77.44 99 ASN A N 1
ATOM 808 C CA . ASN A 1 99 ? -1.559 -0.723 -3.477 1.00 77.44 99 ASN A CA 1
ATOM 809 C C . ASN A 1 99 ? -1.121 -0.953 -2.020 1.00 77.44 99 ASN A C 1
ATOM 811 O O . ASN A 1 99 ? -1.967 -1.126 -1.141 1.00 77.44 99 ASN A O 1
ATOM 815 N N . GLU A 1 100 ? 0.181 -0.888 -1.740 1.00 81.75 100 GLU A N 1
ATOM 816 C CA . GLU A 1 100 ? 0.722 -0.963 -0.381 1.00 81.75 100 GLU A CA 1
ATOM 817 C C . GLU A 1 100 ? 0.183 0.166 0.507 1.00 81.75 100 GLU A C 1
ATOM 819 O O . GLU A 1 100 ? -0.307 -0.112 1.605 1.00 81.75 100 GLU A O 1
ATOM 824 N N . TYR A 1 101 ? 0.155 1.412 0.020 1.00 79.75 101 TYR A N 1
ATOM 825 C CA . TYR A 1 101 ? -0.421 2.541 0.757 1.00 79.75 101 TYR A CA 1
ATOM 826 C C . TYR A 1 101 ? -1.919 2.369 1.017 1.00 79.75 101 TYR A C 1
ATOM 828 O O . TYR A 1 101 ? -2.379 2.640 2.127 1.00 79.75 101 TYR A O 1
ATOM 836 N N . ARG A 1 102 ? -2.692 1.855 0.050 1.00 81.06 102 ARG A N 1
ATOM 837 C CA . ARG A 1 102 ? -4.125 1.553 0.237 1.00 81.06 102 ARG A CA 1
ATOM 838 C C . ARG A 1 102 ? -4.354 0.510 1.327 1.00 81.06 102 ARG A C 1
ATOM 840 O O . ARG A 1 102 ? -5.222 0.684 2.185 1.00 81.06 102 ARG A O 1
ATOM 847 N N . VAL A 1 103 ? -3.576 -0.570 1.308 1.00 81.94 103 VAL A N 1
ATOM 848 C CA . VAL A 1 103 ? -3.659 -1.633 2.318 1.00 81.94 103 VAL A CA 1
ATOM 849 C C . VAL A 1 103 ? -3.247 -1.103 3.692 1.00 81.94 103 VAL A C 1
ATOM 851 O O . VAL A 1 103 ? -3.951 -1.352 4.675 1.00 81.94 103 VAL A O 1
ATOM 854 N N . ALA A 1 104 ? -2.153 -0.341 3.768 1.00 76.38 104 ALA A N 1
ATOM 855 C CA . ALA A 1 104 ? -1.682 0.278 5.003 1.00 76.38 104 ALA A CA 1
ATOM 856 C C . ALA A 1 104 ? -2.729 1.236 5.588 1.00 76.38 104 ALA A C 1
ATOM 858 O O . ALA A 1 104 ? -3.068 1.127 6.766 1.00 76.38 104 ALA A O 1
ATOM 859 N N . PHE A 1 105 ? -3.319 2.097 4.757 1.00 79.00 105 PHE A N 1
ATOM 860 C CA . PHE A 1 105 ? -4.377 3.019 5.164 1.00 79.00 105 PHE A CA 1
ATOM 861 C C . PHE A 1 105 ? -5.622 2.282 5.678 1.00 79.00 105 PHE A C 1
ATOM 863 O O . PHE A 1 105 ? -6.117 2.584 6.766 1.00 79.00 105 PHE A O 1
ATOM 870 N N . LYS A 1 106 ? -6.091 1.246 4.964 1.00 81.00 106 LYS A N 1
ATOM 871 C CA . LYS A 1 106 ? -7.225 0.412 5.404 1.00 81.00 106 LYS A CA 1
ATOM 872 C C . LYS A 1 106 ? -6.944 -0.241 6.759 1.00 81.00 106 LYS A C 1
ATOM 874 O O . LYS A 1 106 ? -7.801 -0.215 7.643 1.00 81.00 106 LYS A O 1
ATOM 879 N N . LYS A 1 107 ? -5.739 -0.786 6.948 1.00 80.81 107 LYS A N 1
ATOM 880 C CA . LYS A 1 107 ? -5.308 -1.372 8.224 1.00 80.81 107 LYS A CA 1
ATOM 881 C C . LYS A 1 107 ? -5.318 -0.326 9.341 1.00 80.81 107 LYS A C 1
ATOM 883 O O . LYS A 1 107 ? -5.891 -0.581 10.402 1.00 80.81 107 LYS A O 1
ATOM 888 N N . GLN A 1 108 ? -4.756 0.855 9.098 1.00 78.12 108 GLN A N 1
ATOM 889 C CA . GLN A 1 108 ? -4.698 1.931 10.087 1.00 78.12 108 GLN A CA 1
ATOM 890 C C . GLN A 1 108 ? -6.106 2.392 10.497 1.00 78.12 108 GLN A C 1
ATOM 892 O O . GLN A 1 108 ? -6.404 2.475 11.687 1.00 78.12 108 GLN A O 1
ATOM 897 N N . LYS A 1 109 ? -7.020 2.540 9.530 1.00 81.31 109 LYS A N 1
ATOM 898 C CA . LYS A 1 109 ? -8.437 2.848 9.769 1.00 81.31 109 LYS A CA 1
ATOM 899 C C . LYS A 1 109 ? -9.146 1.791 10.619 1.00 81.31 109 LYS A C 1
ATOM 901 O O . LYS A 1 109 ? -9.889 2.118 11.544 1.00 81.31 109 LYS A O 1
ATOM 906 N N . THR A 1 110 ? -8.907 0.504 10.354 1.00 78.50 110 THR A N 1
ATOM 907 C CA . THR A 1 110 ? -9.468 -0.566 11.201 1.00 78.50 110 THR A CA 1
ATOM 908 C C . THR A 1 110 ? -8.899 -0.546 12.620 1.00 78.50 110 THR A C 1
ATOM 910 O O . THR A 1 110 ? -9.648 -0.755 13.573 1.00 78.50 110 THR A O 1
ATOM 913 N N . SER A 1 111 ? -7.608 -0.231 12.775 1.00 78.25 111 SER A N 1
ATOM 914 C CA . SER A 1 111 ? -6.954 -0.083 14.081 1.00 78.25 111 SER A CA 1
ATOM 915 C C . SER A 1 111 ? -7.595 1.039 14.904 1.00 78.25 111 SER A C 1
ATOM 917 O O . SER A 1 111 ? -7.964 0.836 16.061 1.00 78.25 111 SER A O 1
ATOM 919 N N . ILE A 1 112 ? -7.835 2.188 14.267 1.00 78.38 112 ILE A N 1
ATOM 920 C CA . ILE A 1 112 ? -8.541 3.342 14.837 1.00 78.38 112 ILE A CA 1
ATOM 921 C C . ILE A 1 112 ? -9.935 2.961 15.321 1.00 78.38 112 ILE A C 1
ATOM 923 O O . ILE A 1 112 ? -10.248 3.146 16.497 1.00 78.38 112 ILE A O 1
ATOM 927 N N . LYS A 1 113 ? -10.743 2.348 14.451 1.00 80.19 113 LYS A N 1
ATOM 928 C CA . LYS A 1 113 ? -12.111 1.938 14.789 1.00 80.19 113 LYS A CA 1
ATOM 929 C C . LYS A 1 113 ? -12.140 0.936 15.946 1.00 80.19 113 LYS A C 1
ATOM 931 O O . LYS A 1 113 ? -13.025 0.982 16.798 1.00 80.19 113 LYS A O 1
ATOM 936 N N . ASN A 1 114 ? -11.171 0.025 15.994 1.00 76.88 114 ASN A N 1
ATOM 937 C CA . ASN A 1 114 ? -11.038 -0.934 17.088 1.00 76.88 114 ASN A CA 1
ATOM 938 C C . ASN A 1 114 ? -10.647 -0.260 18.407 1.00 76.88 114 ASN A C 1
ATOM 940 O O . ASN A 1 114 ? -11.163 -0.639 19.457 1.00 76.88 114 ASN A O 1
ATOM 944 N N . SER A 1 115 ? -9.776 0.746 18.361 1.00 75.50 115 SER A N 1
ATOM 945 C CA . SER A 1 115 ? -9.379 1.509 19.543 1.00 75.50 115 SER A CA 1
ATOM 946 C C . SER A 1 115 ? -10.518 2.403 20.062 1.00 75.50 115 SER A C 1
ATOM 948 O O . SER A 1 115 ? -10.802 2.393 21.261 1.00 75.50 115 SER A O 1
ATOM 950 N N . GLN A 1 116 ? -11.278 3.050 19.168 1.00 74.94 116 GLN A N 1
ATOM 951 C CA . GLN A 1 116 ? -12.519 3.763 19.509 1.00 74.94 116 GLN A CA 1
ATOM 952 C C . GLN A 1 116 ? -13.533 2.835 20.191 1.00 74.94 116 GLN A C 1
ATOM 954 O O . GLN A 1 116 ? -14.006 3.128 21.286 1.00 74.94 116 GLN A O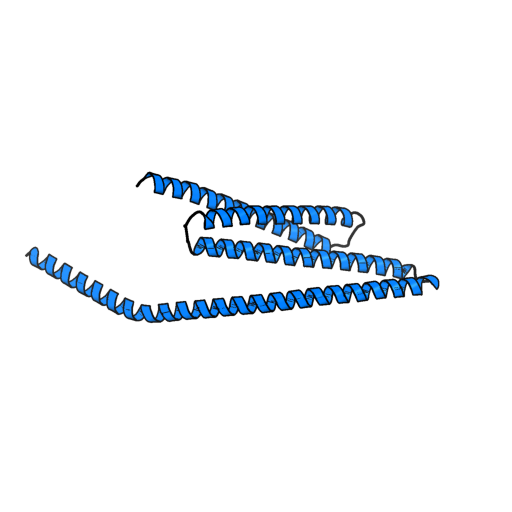 1
ATOM 959 N N . ARG A 1 117 ? -13.814 1.667 19.597 1.00 74.19 117 ARG A N 1
ATOM 960 C CA . ARG A 1 117 ? -14.725 0.673 20.191 1.00 74.19 117 ARG A CA 1
ATOM 961 C C . ARG A 1 117 ? -14.257 0.203 21.559 1.00 74.19 117 ARG A C 1
ATOM 963 O O . ARG A 1 117 ? -15.064 0.120 22.480 1.00 74.19 117 ARG A O 1
ATOM 970 N N . ARG A 1 118 ? -12.957 -0.073 21.713 1.00 76.38 118 ARG A N 1
ATOM 971 C CA . ARG A 1 118 ? -12.364 -0.444 23.003 1.00 76.38 118 ARG A CA 1
ATOM 972 C C . ARG A 1 118 ? -12.598 0.646 24.047 1.00 76.38 118 ARG A C 1
ATOM 974 O O . ARG A 1 118 ? -12.944 0.320 25.176 1.00 76.38 118 ARG A O 1
ATOM 981 N N . ARG A 1 119 ? -12.462 1.925 23.688 1.00 72.56 119 ARG A N 1
ATOM 982 C CA . ARG A 1 119 ? -12.786 3.040 24.585 1.00 72.56 119 ARG A CA 1
ATOM 983 C C . ARG A 1 119 ? -14.265 3.068 24.961 1.00 72.56 119 ARG A C 1
ATOM 985 O O . ARG A 1 119 ? -14.552 3.154 26.148 1.00 72.56 119 ARG A O 1
ATOM 992 N N . THR A 1 120 ? -15.182 2.989 23.997 1.00 73.44 120 THR A N 1
ATOM 993 C CA . THR A 1 120 ? -16.628 2.990 24.281 1.00 73.44 120 THR A CA 1
ATOM 994 C C . THR A 1 120 ? -17.006 1.841 25.217 1.00 73.44 120 THR A C 1
ATOM 996 O O . THR A 1 120 ? -17.754 2.039 26.170 1.00 73.44 120 THR A O 1
ATOM 999 N N . LEU A 1 121 ? -16.417 0.660 25.007 1.00 70.94 121 LEU A N 1
ATOM 1000 C CA . LEU A 1 121 ? -16.555 -0.502 25.888 1.00 70.94 121 LEU A CA 1
ATOM 1001 C C . LEU A 1 121 ? -16.009 -0.240 27.304 1.00 70.94 121 LEU A C 1
ATOM 1003 O O . LEU A 1 121 ? -16.685 -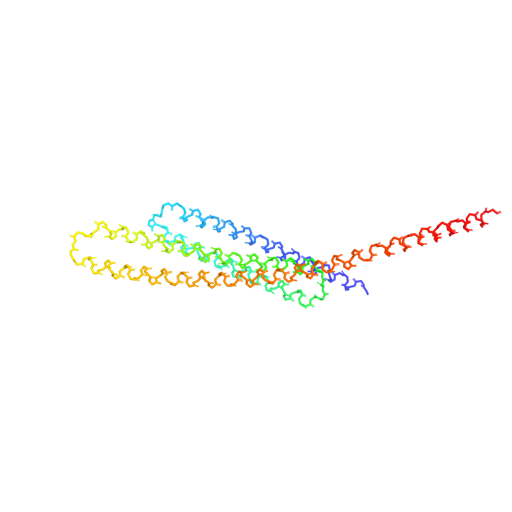0.532 28.287 1.00 70.94 121 LEU A O 1
ATOM 1007 N N . LEU A 1 122 ? -14.804 0.327 27.432 1.00 73.12 122 LEU A N 1
ATOM 1008 C CA . LEU A 1 122 ? -14.189 0.636 28.733 1.00 73.12 122 LEU A CA 1
ATOM 1009 C C . LEU A 1 122 ? -14.940 1.739 29.496 1.00 73.12 122 LEU A C 1
ATOM 1011 O O . LEU A 1 122 ? -15.049 1.670 30.718 1.00 73.12 122 LEU A O 1
ATOM 1015 N N . GLN A 1 123 ? -15.490 2.725 28.786 1.00 65.38 123 GLN A N 1
ATOM 1016 C CA . GLN A 1 123 ? -16.339 3.764 29.369 1.00 65.38 123 GLN A CA 1
ATOM 1017 C C . GLN A 1 123 ? -17.684 3.187 29.837 1.00 65.38 123 GLN A C 1
ATOM 1019 O O . GLN A 1 123 ? -18.151 3.522 30.922 1.00 65.38 123 GLN A O 1
ATOM 1024 N N . GLY A 1 124 ? -18.271 2.258 29.074 1.00 60.44 124 GLY A N 1
ATOM 1025 C CA . GLY A 1 124 ? -19.461 1.510 29.488 1.00 60.44 124 GLY A CA 1
ATOM 1026 C C . GLY A 1 124 ? -19.216 0.597 30.697 1.00 60.44 124 GLY A C 1
ATOM 1027 O O . GLY A 1 124 ? -20.076 0.472 31.569 1.00 60.44 124 GLY A O 1
ATOM 1028 N N . ALA A 1 125 ? -18.019 0.011 30.821 1.00 57.69 125 ALA A N 1
ATOM 1029 C CA . ALA A 1 125 ? -17.673 -0.875 31.932 1.00 57.69 125 ALA A CA 1
ATOM 1030 C C . ALA A 1 125 ? -17.701 -0.172 33.305 1.00 57.69 125 ALA A C 1
ATOM 1032 O O . ALA A 1 125 ? -18.118 -0.794 34.286 1.00 57.69 125 ALA A O 1
ATOM 1033 N N . SER A 1 126 ? -17.345 1.119 33.388 1.00 56.53 126 SER A N 1
ATOM 1034 C CA . SER A 1 126 ? -17.416 1.875 34.653 1.00 56.53 126 SER A CA 1
ATOM 1035 C C . SER A 1 126 ? -18.849 2.220 35.084 1.00 56.53 126 SER A C 1
ATOM 1037 O O . SER A 1 126 ? -19.058 2.592 36.236 1.00 56.53 126 SER A O 1
ATOM 1039 N N . LEU A 1 127 ? -19.833 2.097 34.185 1.00 54.78 127 LEU A N 1
ATOM 1040 C CA . LEU A 1 127 ? -21.248 2.393 34.444 1.00 54.78 127 LEU A CA 1
ATOM 1041 C C . LEU A 1 127 ? -22.053 1.145 34.864 1.00 54.78 127 LEU A C 1
ATOM 1043 O O . LEU A 1 127 ? -23.171 1.275 35.354 1.00 54.78 127 LEU A O 1
ATOM 1047 N N . SER A 1 128 ? -21.482 -0.060 34.737 1.00 48.97 128 SER A N 1
ATOM 1048 C CA . SER A 1 128 ? -22.162 -1.374 34.778 1.00 48.97 128 SER A CA 1
ATOM 1049 C C . SER A 1 128 ? -22.729 -1.867 36.127 1.00 48.97 128 SER A C 1
ATOM 1051 O O . SER A 1 128 ? -22.955 -3.062 36.300 1.00 48.97 128 SER A O 1
ATOM 1053 N N . LYS A 1 129 ? -23.028 -0.990 37.093 1.00 56.00 129 LYS A N 1
ATOM 1054 C CA . LYS A 1 129 ? -23.603 -1.409 38.391 1.00 56.00 129 LYS A CA 1
ATOM 1055 C C . LYS A 1 129 ? -25.137 -1.576 38.390 1.00 56.00 129 LYS A C 1
ATOM 1057 O O . LYS A 1 129 ? -25.699 -1.889 39.434 1.00 56.00 129 LYS A O 1
ATOM 1062 N N . SER A 1 130 ? -25.812 -1.380 37.252 1.00 54.06 130 SER A N 1
ATOM 1063 C CA . SER A 1 130 ? -27.274 -1.517 37.102 1.00 54.06 130 SER A CA 1
ATOM 1064 C C . SER A 1 130 ? -27.636 -2.737 36.249 1.00 54.06 130 SER A C 1
ATOM 1066 O O . SER A 1 130 ? -27.068 -2.930 35.179 1.00 54.06 130 SER A O 1
ATOM 1068 N N . SER A 1 131 ? -28.597 -3.550 36.693 1.00 57.75 131 SER A N 1
ATOM 1069 C CA . SER A 1 131 ? -29.026 -4.817 36.071 1.00 57.75 131 SER A CA 1
ATOM 1070 C C . SER A 1 131 ? -29.562 -4.691 34.637 1.00 57.75 131 SER A C 1
ATOM 1072 O O . SER A 1 131 ? -29.531 -5.664 33.892 1.00 57.75 131 SER A O 1
ATOM 1074 N N . THR A 1 132 ? -29.985 -3.497 34.216 1.00 60.47 132 THR A N 1
ATOM 1075 C CA . THR A 1 132 ? -30.379 -3.194 32.828 1.00 60.47 132 THR A CA 1
ATOM 1076 C C . THR A 1 132 ? -29.190 -3.158 31.859 1.00 60.47 132 THR A C 1
ATOM 1078 O O . THR A 1 132 ? -29.356 -3.413 30.674 1.00 60.47 132 THR A O 1
ATOM 1081 N N . LEU A 1 133 ? -27.970 -2.912 32.352 1.00 59.94 133 LEU A N 1
ATOM 1082 C CA . LEU A 1 133 ? -26.756 -2.797 31.531 1.00 59.94 133 LEU A CA 1
ATOM 1083 C C . LEU A 1 133 ? -26.163 -4.151 31.123 1.00 59.94 133 LEU A C 1
ATOM 1085 O O . LEU A 1 133 ? -25.253 -4.199 30.300 1.00 59.94 133 LEU A O 1
ATOM 1089 N N . GLN A 1 134 ? -26.631 -5.258 31.705 1.00 64.69 134 GLN A N 1
ATOM 1090 C CA . GLN A 1 134 ? -26.119 -6.584 31.366 1.00 64.69 134 GLN A CA 1
ATOM 1091 C C . GLN A 1 134 ? -26.619 -7.052 29.996 1.00 64.69 134 GLN A C 1
ATOM 1093 O O . GLN A 1 134 ? -25.860 -7.679 29.262 1.00 64.69 134 GLN A O 1
ATOM 1098 N N . GLU A 1 135 ? -27.847 -6.691 29.621 1.00 75.56 135 GLU A N 1
ATOM 1099 C CA . GLU A 1 135 ? -28.389 -6.964 28.288 1.00 75.56 135 GLU A CA 1
ATOM 1100 C C . GLU A 1 135 ? -27.725 -6.084 27.220 1.00 75.56 135 GLU A C 1
ATOM 1102 O O . GLU A 1 135 ? -27.253 -6.611 26.213 1.00 75.56 135 GLU A O 1
ATOM 1107 N N . ASP A 1 136 ? -27.533 -4.788 27.496 1.00 70.88 136 ASP A N 1
ATOM 1108 C CA . ASP A 1 136 ? -26.763 -3.885 26.626 1.00 70.88 136 ASP A CA 1
ATOM 1109 C C . ASP A 1 136 ? -25.319 -4.365 26.434 1.00 70.88 136 ASP A C 1
ATOM 1111 O O . ASP A 1 136 ? -24.782 -4.332 25.327 1.00 70.88 136 ASP A O 1
ATOM 1115 N N . LYS A 1 137 ? -24.684 -4.881 27.493 1.00 72.06 137 LYS A N 1
ATOM 1116 C CA . LYS A 1 137 ? -23.338 -5.459 27.415 1.00 72.06 137 LYS A CA 1
ATOM 1117 C C . LYS A 1 137 ? -23.305 -6.709 26.535 1.00 72.06 137 LYS A C 1
ATOM 1119 O O . LYS A 1 137 ? -22.369 -6.858 25.755 1.00 72.06 137 LYS A O 1
ATOM 1124 N N . LEU A 1 138 ? -24.305 -7.586 26.633 1.00 84.06 138 LEU A N 1
ATOM 1125 C CA . LEU A 1 138 ? -24.412 -8.773 25.778 1.00 84.06 138 LEU A CA 1
ATOM 1126 C C . LEU A 1 138 ? -24.675 -8.392 24.313 1.00 84.06 138 LEU A C 1
ATOM 1128 O O . LEU A 1 138 ? -24.096 -9.000 23.411 1.00 84.06 138 LEU A O 1
ATOM 1132 N N . MET A 1 139 ? -25.488 -7.361 24.057 1.00 85.56 139 MET A N 1
ATOM 1133 C CA . MET A 1 139 ? -25.675 -6.816 22.708 1.00 85.56 139 MET A CA 1
ATOM 1134 C C . MET A 1 139 ? -24.373 -6.225 22.158 1.00 85.56 139 MET A C 1
ATOM 1136 O O . MET A 1 139 ? -23.986 -6.533 21.031 1.00 85.56 139 MET A O 1
ATOM 1140 N N . GLN A 1 140 ? -23.642 -5.458 22.967 1.00 82.81 140 GLN A N 1
ATOM 1141 C CA . GLN A 1 140 ? -22.357 -4.880 22.580 1.00 82.81 140 GLN A CA 1
ATOM 1142 C C . GLN A 1 140 ? -21.281 -5.953 22.346 1.00 82.81 140 GLN A C 1
ATOM 1144 O O . GLN A 1 140 ? -20.449 -5.829 21.447 1.00 82.81 140 GLN A O 1
ATOM 1149 N N . GLU A 1 141 ? -21.300 -7.037 23.124 1.00 81.81 141 GLU A N 1
ATOM 1150 C CA . GLU A 1 141 ? -20.415 -8.186 22.935 1.00 81.81 141 GLU A CA 1
ATOM 1151 C C . GLU A 1 141 ? -20.748 -8.930 21.635 1.00 81.81 141 GLU A C 1
ATOM 1153 O O . GLU A 1 141 ? -19.841 -9.291 20.884 1.00 81.81 141 GLU A O 1
ATOM 1158 N N . ARG A 1 142 ? -22.037 -9.063 21.295 1.00 86.81 142 ARG A N 1
ATOM 1159 C CA . ARG A 1 142 ? -22.481 -9.605 20.004 1.00 86.81 142 ARG A CA 1
ATOM 1160 C C . ARG A 1 142 ? -22.017 -8.743 18.829 1.00 86.81 142 ARG A C 1
ATOM 1162 O O . ARG A 1 142 ? -21.487 -9.292 17.864 1.00 86.81 142 ARG A O 1
ATOM 1169 N N . GLU A 1 143 ? -22.137 -7.418 18.921 1.00 84.56 143 GLU A N 1
ATOM 1170 C CA . GLU A 1 143 ? -21.583 -6.493 17.919 1.00 84.56 143 GLU A CA 1
ATOM 1171 C C . GLU A 1 143 ? -20.052 -6.603 17.817 1.00 84.56 143 GLU A C 1
ATOM 1173 O O . GLU A 1 143 ? -19.477 -6.530 16.725 1.00 84.56 143 GLU A O 1
ATOM 1178 N N . GLY A 1 144 ? -19.378 -6.812 18.951 1.00 84.44 144 GLY A N 1
ATOM 1179 C CA . GLY A 1 144 ? -17.948 -7.094 19.016 1.00 84.44 144 GLY A CA 1
ATOM 1180 C C . GLY A 1 144 ? -17.580 -8.362 18.246 1.00 84.44 144 GLY A C 1
ATOM 1181 O O . GLY A 1 144 ? -16.702 -8.315 17.385 1.00 84.44 144 GLY A O 1
ATOM 1182 N N . ILE A 1 145 ? -18.292 -9.466 18.493 1.00 88.88 145 ILE A N 1
ATOM 1183 C CA . ILE A 1 145 ? -18.101 -10.757 17.814 1.00 88.88 145 ILE A CA 1
ATOM 1184 C C . ILE A 1 145 ? -18.359 -10.631 16.312 1.00 88.88 145 ILE A C 1
ATOM 1186 O O . ILE A 1 145 ? -17.543 -11.087 15.510 1.00 88.88 145 ILE A O 1
ATOM 1190 N N . GLU A 1 146 ? -19.455 -9.990 15.909 1.00 90.50 146 GLU A N 1
ATOM 1191 C CA . GLU A 1 146 ? -19.772 -9.766 14.497 1.00 90.50 146 GLU A CA 1
ATOM 1192 C C . GLU A 1 146 ? -18.683 -8.926 13.819 1.00 90.50 146 GLU A C 1
ATOM 1194 O O . GLU A 1 146 ? -18.196 -9.252 12.728 1.00 90.50 146 GLU A O 1
ATOM 1199 N N . SER A 1 147 ? -18.194 -7.890 14.502 1.00 82.38 147 SER A N 1
ATOM 1200 C CA . SER A 1 147 ? -17.072 -7.124 13.989 1.00 82.38 147 SER A CA 1
ATOM 1201 C C . SER A 1 147 ? -15.764 -7.920 13.932 1.00 82.38 147 SER A C 1
ATOM 1203 O O . SER A 1 147 ? -14.970 -7.683 13.021 1.00 82.38 147 SER A O 1
ATOM 1205 N N . SER A 1 148 ? -15.485 -8.801 14.887 1.00 85.19 148 SER A N 1
ATOM 1206 C CA . SER A 1 148 ? -14.299 -9.660 14.851 1.00 85.19 148 SER A CA 1
ATOM 1207 C C . SER A 1 148 ? -14.394 -10.677 13.717 1.00 85.19 148 SER A C 1
ATOM 1209 O O . SER A 1 148 ? -13.406 -10.918 13.030 1.00 85.19 148 SER A O 1
ATOM 1211 N N . SER A 1 149 ? -15.588 -11.209 13.461 1.00 90.94 149 SER A N 1
ATOM 1212 C CA . SER A 1 149 ? -15.865 -12.137 12.363 1.00 90.94 149 SER A CA 1
ATOM 1213 C C . SER A 1 149 ? -15.673 -11.482 10.988 1.00 90.94 149 SER A C 1
ATOM 1215 O O . SER A 1 149 ? -14.990 -12.020 10.110 1.00 90.94 149 SER A O 1
ATOM 1217 N N . THR A 1 150 ? -16.189 -10.262 10.810 1.00 86.19 150 THR A N 1
ATOM 1218 C CA . THR A 1 150 ? -15.972 -9.483 9.578 1.00 86.19 150 THR A CA 1
ATOM 1219 C C . THR A 1 150 ? -14.496 -9.125 9.385 1.00 86.19 150 THR A C 1
ATOM 1221 O O . THR A 1 150 ? -13.975 -9.255 8.278 1.00 86.19 150 THR A O 1
ATOM 1224 N N . GLN A 1 151 ? -13.776 -8.755 10.450 1.00 78.44 151 GLN A N 1
ATOM 1225 C CA . GLN A 1 151 ? -12.329 -8.506 10.381 1.00 78.44 151 GLN A CA 1
ATOM 1226 C C . GLN A 1 151 ? -11.532 -9.766 10.041 1.00 78.44 151 GLN A C 1
ATOM 1228 O O . GLN A 1 151 ? -10.632 -9.705 9.205 1.00 78.44 151 GLN A O 1
ATOM 1233 N N . ALA A 1 152 ? -11.877 -10.909 10.635 1.00 86.50 152 ALA A N 1
ATOM 1234 C CA . ALA A 1 152 ? -11.270 -12.191 10.301 1.00 86.50 152 ALA A CA 1
ATOM 1235 C C . ALA A 1 152 ? -11.485 -12.538 8.821 1.00 86.50 152 ALA A C 1
ATOM 1237 O O . ALA A 1 152 ? -10.547 -12.956 8.149 1.00 86.50 152 ALA A O 1
ATOM 1238 N N . SER A 1 153 ? -12.680 -12.276 8.285 1.00 90.50 153 SER A N 1
ATOM 1239 C CA . SER A 1 153 ? -12.984 -12.478 6.863 1.00 90.50 153 SER A CA 1
ATOM 1240 C C . SER A 1 153 ? -12.107 -11.605 5.955 1.00 90.50 153 SER A C 1
ATOM 1242 O O . SER A 1 153 ? -11.534 -12.107 4.991 1.00 90.50 153 SER A O 1
ATOM 1244 N N . VAL A 1 154 ? -11.910 -10.327 6.305 1.00 86.44 154 VAL A N 1
ATOM 1245 C CA . VAL A 1 154 ? -10.999 -9.421 5.577 1.00 86.44 154 VAL A CA 1
ATOM 1246 C C . VAL A 1 154 ? -9.545 -9.899 5.653 1.00 86.44 154 VAL A C 1
ATOM 1248 O O . VAL A 1 154 ? -8.824 -9.832 4.659 1.00 86.44 154 VAL A O 1
ATOM 1251 N N . LEU A 1 155 ? -9.099 -10.401 6.808 1.00 81.88 155 LEU A N 1
ATOM 1252 C CA . LEU A 1 155 ? -7.751 -10.961 6.958 1.00 81.88 155 LEU A CA 1
ATOM 1253 C C . LEU A 1 155 ? -7.562 -12.227 6.116 1.00 81.88 155 LEU A C 1
ATOM 1255 O O . LEU A 1 155 ? -6.505 -12.398 5.510 1.00 81.88 155 LEU A O 1
ATOM 1259 N N . ILE A 1 156 ? -8.579 -13.090 6.035 1.00 90.06 156 ILE A N 1
ATOM 1260 C CA . ILE A 1 156 ? -8.571 -14.274 5.168 1.00 90.06 156 ILE A CA 1
ATOM 1261 C C . ILE A 1 156 ? -8.468 -13.849 3.699 1.00 90.06 156 ILE A C 1
ATOM 1263 O O . ILE A 1 156 ? -7.617 -14.360 2.973 1.00 90.06 156 ILE A O 1
ATOM 1267 N N . GLU A 1 157 ? -9.280 -12.887 3.264 1.00 89.31 157 GLU A N 1
ATOM 1268 C CA . GLU A 1 157 ? -9.238 -12.349 1.900 1.00 89.31 157 GLU A CA 1
ATOM 1269 C C . GLU A 1 157 ? -7.860 -11.753 1.566 1.00 89.31 157 GLU A C 1
ATOM 1271 O O . GLU A 1 157 ? -7.269 -12.059 0.526 1.00 89.31 157 GLU A O 1
ATOM 1276 N N . GLN A 1 158 ? -7.285 -10.976 2.487 1.00 83.81 158 GLN A N 1
ATOM 1277 C CA . GLN A 1 158 ? -5.944 -10.417 2.337 1.00 83.81 158 GLN A CA 1
ATOM 1278 C C . GLN A 1 158 ? -4.859 -11.505 2.285 1.00 83.81 158 GLN A C 1
ATOM 1280 O O . GLN A 1 158 ? -3.902 -11.385 1.512 1.00 83.81 158 GLN A O 1
ATOM 1285 N N . ALA A 1 159 ? -4.996 -12.579 3.064 1.00 84.69 159 ALA A N 1
ATOM 1286 C CA . ALA A 1 159 ? -4.083 -13.717 3.019 1.00 84.69 159 ALA A CA 1
ATOM 1287 C C . ALA A 1 159 ? -4.171 -14.457 1.673 1.00 84.69 159 ALA A C 1
ATOM 1289 O O . ALA A 1 159 ? -3.138 -14.809 1.099 1.00 84.69 159 ALA A O 1
ATOM 1290 N N . TYR A 1 160 ? -5.378 -14.633 1.122 1.00 90.56 160 TYR A N 1
ATOM 1291 C CA . TYR A 1 160 ? -5.564 -15.192 -0.219 1.00 90.56 160 TYR A CA 1
ATOM 1292 C C . TYR A 1 160 ? -4.934 -14.309 -1.300 1.00 90.56 160 TYR A C 1
ATOM 1294 O O . TYR A 1 160 ? -4.199 -14.831 -2.138 1.00 90.56 160 TYR A O 1
ATOM 1302 N N . SER A 1 161 ? -5.151 -12.991 -1.247 1.00 84.62 161 SER A N 1
ATOM 1303 C CA . SER A 1 161 ? -4.526 -12.028 -2.165 1.00 84.62 161 SER A CA 1
ATOM 1304 C C . SER A 1 161 ? -2.996 -12.089 -2.089 1.00 84.62 161 SER A C 1
ATOM 1306 O O . SER A 1 161 ? -2.322 -12.264 -3.103 1.00 84.62 161 SER A O 1
ATOM 1308 N N . THR A 1 162 ? -2.433 -12.089 -0.877 1.00 83.69 162 THR A N 1
ATOM 1309 C CA . THR A 1 162 ? -0.985 -12.246 -0.661 1.00 83.69 162 THR A CA 1
ATOM 1310 C C . THR A 1 162 ? -0.463 -13.570 -1.226 1.00 83.69 162 THR A C 1
ATOM 1312 O O . THR A 1 162 ? 0.581 -13.590 -1.874 1.00 83.69 162 THR A O 1
ATOM 1315 N N . ARG A 1 163 ? -1.192 -14.682 -1.048 1.00 90.31 163 ARG A N 1
ATOM 1316 C CA . ARG A 1 163 ? -0.814 -15.991 -1.609 1.00 90.31 163 ARG A CA 1
ATOM 1317 C C . ARG A 1 163 ? -0.769 -15.968 -3.138 1.00 90.31 163 ARG A C 1
ATOM 1319 O O . ARG A 1 163 ? 0.133 -16.566 -3.724 1.00 90.31 163 ARG A O 1
ATOM 1326 N N . VAL A 1 164 ? -1.737 -15.313 -3.779 1.00 87.94 164 VAL A N 1
ATOM 1327 C CA . VAL A 1 164 ? -1.770 -15.152 -5.241 1.00 87.94 164 VAL A CA 1
ATOM 1328 C C . VAL A 1 164 ? -0.592 -14.297 -5.705 1.00 87.94 164 VAL A C 1
ATOM 1330 O O . VAL A 1 164 ? 0.172 -14.751 -6.554 1.00 87.94 164 VAL A O 1
ATOM 1333 N N . ASN A 1 165 ? -0.354 -13.149 -5.067 1.00 79.88 165 ASN A N 1
ATOM 1334 C CA . ASN A 1 165 ? 0.774 -12.272 -5.386 1.00 79.88 165 ASN A CA 1
ATOM 1335 C C . ASN A 1 165 ? 2.128 -12.988 -5.239 1.00 79.88 165 ASN A C 1
ATOM 1337 O O . ASN A 1 165 ? 2.975 -12.897 -6.124 1.00 79.88 165 ASN A O 1
ATOM 1341 N N . LEU A 1 166 ? 2.337 -13.764 -4.169 1.00 86.56 166 LEU A N 1
ATOM 1342 C CA . LEU A 1 166 ? 3.561 -14.558 -3.990 1.00 86.56 166 LEU A CA 1
ATOM 1343 C C . LEU A 1 166 ? 3.730 -15.621 -5.084 1.00 86.56 166 LEU A C 1
ATOM 1345 O O . LEU A 1 166 ? 4.846 -15.878 -5.537 1.00 86.56 166 LEU A O 1
ATOM 1349 N N . ARG A 1 167 ? 2.631 -16.229 -5.544 1.00 89.81 167 ARG A N 1
ATOM 1350 C CA . ARG A 1 167 ? 2.655 -17.186 -6.657 1.00 89.81 167 ARG A CA 1
ATOM 1351 C C . ARG A 1 167 ? 3.024 -16.506 -7.979 1.00 89.81 167 ARG A C 1
ATOM 1353 O O . ARG A 1 167 ? 3.818 -17.063 -8.738 1.00 89.81 167 ARG A O 1
ATOM 1360 N N . GLU A 1 168 ? 2.490 -15.319 -8.248 1.00 82.94 168 GLU A N 1
ATOM 1361 C CA . GLU A 1 168 ? 2.842 -14.520 -9.429 1.00 82.94 168 GLU A CA 1
ATOM 1362 C C . GLU A 1 168 ? 4.309 -14.075 -9.392 1.00 82.94 168 GLU A C 1
ATOM 1364 O O . GLU A 1 168 ? 5.038 -14.249 -10.374 1.00 82.94 168 GLU A O 1
ATOM 1369 N N . GLN A 1 169 ? 4.788 -13.612 -8.234 1.00 83.00 169 GLN A N 1
ATOM 1370 C CA . GLN A 1 169 ? 6.196 -13.276 -8.012 1.00 83.00 169 GLN A CA 1
ATOM 1371 C C . GLN A 1 169 ? 7.110 -14.486 -8.233 1.00 83.00 169 GLN A C 1
ATOM 1373 O O . GLN A 1 169 ? 8.123 -14.374 -8.923 1.00 83.00 169 GLN A O 1
ATOM 1378 N N . HIS A 1 170 ? 6.737 -15.664 -7.724 1.00 84.12 170 HIS A N 1
ATOM 1379 C CA . HIS A 1 170 ? 7.480 -16.901 -7.962 1.00 84.12 170 HIS A CA 1
ATOM 1380 C C . HIS A 1 170 ? 7.552 -17.251 -9.458 1.00 84.12 170 HIS A C 1
ATOM 1382 O O . HIS A 1 170 ? 8.623 -17.586 -9.965 1.00 84.12 170 HIS A O 1
ATOM 1388 N N . SER A 1 171 ? 6.445 -17.113 -10.195 1.00 81.06 171 SER A N 1
ATOM 1389 C CA . SER A 1 171 ? 6.428 -17.304 -11.652 1.00 81.06 171 SER A CA 1
ATOM 1390 C C . SER A 1 171 ? 7.365 -16.323 -12.374 1.00 81.06 171 SER A C 1
ATOM 1392 O O . SER A 1 171 ? 8.115 -16.715 -13.271 1.00 81.06 171 SER A O 1
ATOM 1394 N N . SER A 1 172 ? 7.387 -15.057 -11.946 1.00 79.12 172 SER A N 1
ATOM 1395 C CA . SER A 1 172 ? 8.295 -14.031 -12.477 1.00 79.12 172 SER A CA 1
ATOM 1396 C C . SER A 1 172 ? 9.773 -14.335 -12.183 1.00 79.12 172 SER A C 1
ATOM 1398 O O . SER A 1 172 ? 10.635 -14.182 -13.057 1.00 79.12 172 SER A O 1
ATOM 1400 N N . LEU A 1 173 ? 10.085 -14.847 -10.986 1.00 81.94 173 LEU A N 1
ATOM 1401 C CA . LEU A 1 173 ? 11.434 -15.285 -10.615 1.00 81.94 173 LEU A CA 1
ATOM 1402 C C . LEU A 1 173 ? 11.895 -16.487 -11.444 1.00 81.94 173 LEU A C 1
ATOM 1404 O O . LEU A 1 173 ? 13.022 -16.478 -11.937 1.00 81.94 173 LEU A O 1
ATOM 1408 N N . LEU A 1 174 ? 11.030 -17.479 -11.677 1.00 83.12 174 LEU A N 1
ATOM 1409 C CA . LEU A 1 174 ? 11.335 -18.591 -12.584 1.00 83.12 174 LEU A CA 1
ATOM 1410 C C . LEU A 1 174 ? 11.587 -18.100 -14.018 1.00 83.12 174 LEU A C 1
ATOM 1412 O O . LEU A 1 174 ? 12.550 -18.526 -14.660 1.00 83.12 174 LEU A O 1
ATOM 1416 N N . GLY A 1 175 ? 10.777 -17.152 -14.501 1.00 77.50 175 GLY A N 1
ATOM 1417 C CA . GLY A 1 175 ? 10.982 -16.493 -15.793 1.00 77.50 175 GLY A CA 1
ATOM 1418 C C . GLY A 1 175 ? 12.287 -15.688 -15.872 1.00 77.50 175 GLY A C 1
ATOM 1419 O O . GLY A 1 175 ? 12.889 -15.574 -16.938 1.00 77.50 175 GLY A O 1
ATOM 1420 N N . SER A 1 176 ? 12.763 -15.154 -14.748 1.00 72.81 176 SER A N 1
ATOM 1421 C CA . SER A 1 176 ? 14.033 -14.425 -14.669 1.00 72.81 176 SER A CA 1
ATOM 1422 C C . SER A 1 176 ? 15.230 -15.372 -14.595 1.00 72.81 176 SER A C 1
ATOM 1424 O O . SER A 1 176 ? 16.212 -15.164 -15.308 1.00 72.81 176 SER A O 1
ATOM 1426 N N . ASN A 1 177 ? 15.132 -16.454 -13.818 1.00 72.88 177 ASN A N 1
ATOM 1427 C CA . ASN A 1 177 ? 16.146 -17.507 -13.771 1.00 72.88 177 ASN A CA 1
ATOM 1428 C C . ASN A 1 177 ? 16.339 -18.168 -15.139 1.00 72.88 177 ASN A C 1
ATOM 1430 O O . ASN A 1 177 ? 17.478 -18.386 -15.541 1.00 72.88 177 ASN A O 1
ATOM 1434 N N . SER A 1 178 ? 15.269 -18.421 -15.900 1.00 72.12 178 SER A N 1
ATOM 1435 C CA . SER A 1 178 ? 15.400 -18.965 -17.260 1.00 72.12 178 SER A CA 1
ATOM 1436 C C . SER A 1 178 ? 16.117 -17.997 -18.208 1.00 72.12 178 SER A C 1
ATOM 1438 O O . SER A 1 178 ? 16.974 -18.419 -18.982 1.00 72.12 178 SER A O 1
ATOM 1440 N N . ARG A 1 179 ? 15.866 -16.684 -18.104 1.00 76.25 179 ARG A N 1
ATOM 1441 C CA . ARG A 1 179 ? 16.615 -15.662 -18.859 1.00 76.25 179 ARG A CA 1
ATOM 1442 C C . ARG A 1 179 ? 18.084 -15.596 -18.446 1.00 76.25 179 ARG A C 1
ATOM 1444 O O . ARG A 1 179 ? 18.937 -15.508 -19.323 1.00 76.25 179 ARG A O 1
ATOM 1451 N N . ILE A 1 180 ? 18.390 -15.665 -17.150 1.00 74.12 180 ILE A N 1
ATOM 1452 C CA . ILE A 1 180 ? 19.773 -15.700 -16.648 1.00 74.12 180 ILE A CA 1
ATOM 1453 C C . ILE A 1 180 ? 20.484 -16.951 -17.165 1.00 74.12 180 ILE A C 1
ATOM 1455 O O . ILE A 1 180 ? 21.579 -16.834 -17.707 1.00 74.12 180 ILE A O 1
ATOM 1459 N N . LEU A 1 181 ? 19.845 -18.122 -17.091 1.00 75.12 181 LEU A N 1
ATOM 1460 C CA . LEU A 1 181 ? 20.385 -19.368 -17.634 1.00 75.12 181 LEU A CA 1
ATOM 1461 C C . LEU A 1 181 ? 20.647 -19.255 -1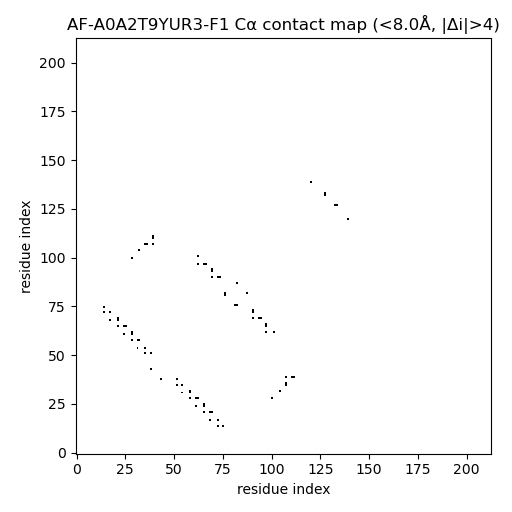9.144 1.00 75.12 181 LEU A C 1
ATOM 1463 O O . LEU A 1 181 ? 21.749 -19.569 -19.597 1.00 75.12 181 LEU A O 1
ATOM 1467 N N . ASN A 1 182 ? 19.712 -18.691 -19.910 1.00 75.25 182 ASN A N 1
ATOM 1468 C CA . ASN A 1 182 ? 19.905 -18.435 -21.340 1.00 75.25 182 ASN A CA 1
ATOM 1469 C C . ASN A 1 182 ? 21.077 -17.468 -21.607 1.00 75.25 182 ASN A C 1
ATOM 1471 O O . ASN A 1 182 ? 21.866 -17.691 -22.523 1.00 75.25 182 ASN A O 1
ATOM 1475 N N . VAL A 1 183 ? 21.264 -16.426 -20.787 1.00 70.75 183 VAL A N 1
ATOM 1476 C CA . VAL A 1 183 ? 22.425 -15.521 -20.889 1.00 70.75 183 VAL A CA 1
ATOM 1477 C C . VAL A 1 183 ? 23.728 -16.249 -20.539 1.00 70.75 183 VAL A C 1
ATOM 1479 O O . VAL A 1 183 ? 24.719 -16.094 -21.254 1.00 70.75 183 VAL A O 1
ATOM 1482 N N . THR A 1 184 ? 23.742 -17.101 -19.509 1.00 68.06 184 THR A N 1
ATOM 1483 C CA . THR A 1 184 ? 24.928 -17.903 -19.158 1.00 68.06 184 THR A CA 1
ATOM 1484 C C . THR A 1 184 ? 25.312 -18.910 -20.240 1.00 68.06 184 THR A C 1
ATOM 14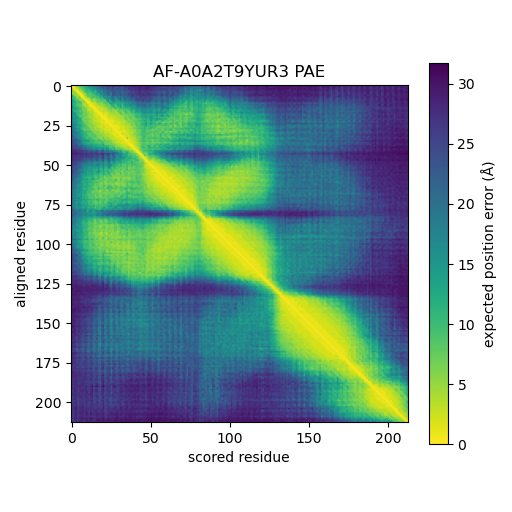86 O O . THR A 1 184 ? 26.495 -19.185 -20.400 1.00 68.06 184 THR A O 1
ATOM 1489 N N . GLN A 1 185 ? 24.364 -19.385 -21.055 1.00 72.00 185 GLN A N 1
ATOM 1490 C CA . GLN A 1 185 ? 24.649 -20.207 -22.239 1.00 72.00 185 GLN A CA 1
ATOM 1491 C C . GLN A 1 185 ? 25.244 -19.394 -23.407 1.00 72.00 185 GLN A C 1
ATOM 1493 O O . GLN A 1 185 ? 25.971 -19.937 -24.241 1.00 72.00 185 GLN A O 1
ATOM 1498 N N . ILE A 1 186 ? 24.994 -18.081 -23.465 1.00 70.62 186 ILE A N 1
ATOM 1499 C CA . ILE A 1 186 ? 25.528 -17.179 -24.501 1.00 70.62 186 ILE A CA 1
ATOM 1500 C C . ILE A 1 186 ? 26.954 -16.699 -24.164 1.00 70.62 186 ILE A C 1
ATOM 1502 O O . ILE A 1 186 ? 27.768 -16.509 -25.072 1.00 70.62 186 ILE A O 1
ATOM 1506 N N . ILE A 1 187 ? 27.304 -16.551 -22.881 1.00 67.31 187 ILE A N 1
ATOM 1507 C CA . ILE A 1 187 ? 28.631 -16.077 -22.430 1.00 67.31 187 ILE A CA 1
ATOM 1508 C C . ILE A 1 187 ? 29.811 -16.923 -22.984 1.00 67.31 187 ILE A C 1
ATOM 1510 O O . ILE A 1 187 ? 30.772 -16.333 -23.492 1.00 67.31 187 ILE A O 1
ATOM 1514 N N . PRO A 1 188 ? 29.774 -18.273 -22.993 1.00 68.94 188 PRO A N 1
ATOM 1515 C CA . PRO A 1 188 ? 30.819 -19.100 -23.604 1.00 68.94 188 PRO A CA 1
ATOM 1516 C C . PRO A 1 188 ? 31.002 -18.826 -25.104 1.00 68.94 188 PRO A C 1
ATOM 1518 O O . PRO A 1 188 ? 32.128 -18.748 -25.603 1.00 68.94 188 PRO A O 1
ATOM 1521 N N . ASN A 1 189 ? 29.900 -18.602 -25.822 1.00 68.75 189 ASN A N 1
ATOM 1522 C CA . ASN A 1 189 ? 29.911 -18.311 -27.255 1.00 68.75 189 ASN A CA 1
ATOM 1523 C C . ASN A 1 189 ? 30.435 -16.897 -27.550 1.00 68.75 189 ASN A C 1
ATOM 1525 O O . ASN A 1 189 ? 31.140 -16.689 -28.543 1.00 68.75 189 ASN A O 1
ATOM 1529 N N . MET A 1 190 ? 30.194 -15.937 -26.653 1.00 69.69 190 MET A N 1
ATOM 1530 C CA . MET A 1 190 ? 30.801 -14.606 -26.727 1.00 69.69 190 MET A CA 1
ATOM 1531 C C . MET A 1 190 ? 32.324 -14.653 -26.595 1.00 69.69 190 MET A C 1
ATOM 1533 O O . MET A 1 190 ? 33.009 -13.936 -27.321 1.00 69.69 190 MET A O 1
ATOM 1537 N N . ASN A 1 191 ? 32.880 -15.526 -25.750 1.00 73.56 191 ASN A N 1
ATOM 1538 C CA . ASN A 1 191 ? 34.334 -15.687 -25.636 1.00 73.56 191 ASN A CA 1
ATOM 1539 C C . ASN A 1 191 ? 34.966 -16.187 -26.946 1.00 73.56 191 ASN A C 1
ATOM 1541 O O . ASN A 1 191 ? 36.043 -15.728 -27.340 1.00 73.56 191 ASN A O 1
ATOM 1545 N N . LEU A 1 192 ? 34.277 -17.066 -27.680 1.00 80.50 192 LEU A N 1
ATOM 1546 C CA . LEU A 1 192 ? 34.716 -17.514 -29.005 1.00 80.50 192 LEU A CA 1
ATOM 1547 C C . LEU A 1 192 ? 34.655 -16.385 -30.043 1.00 80.50 192 LEU A C 1
ATOM 1549 O O . LEU A 1 192 ? 35.585 -16.243 -30.843 1.00 80.50 192 LEU A O 1
ATOM 1553 N N . LEU A 1 193 ? 33.603 -15.563 -30.019 1.00 79.69 193 LEU A N 1
ATOM 1554 C CA . LEU A 1 193 ? 33.461 -14.399 -30.900 1.00 79.69 193 LEU A CA 1
ATOM 1555 C C . LEU A 1 193 ? 34.499 -13.316 -30.585 1.00 79.69 193 LEU A C 1
ATOM 1557 O O . LEU A 1 193 ? 35.178 -12.848 -31.496 1.00 79.69 193 LEU A O 1
ATOM 1561 N N . LEU A 1 194 ? 34.715 -12.989 -29.310 1.00 81.25 194 LEU A N 1
ATOM 1562 C CA . LEU A 1 194 ? 35.766 -12.078 -28.846 1.00 81.25 194 LEU A CA 1
ATOM 1563 C C . LEU A 1 194 ? 37.154 -12.564 -29.272 1.00 81.25 194 LEU A C 1
ATOM 1565 O O . LEU A 1 194 ? 37.960 -11.775 -29.772 1.00 81.25 194 LEU A O 1
ATOM 1569 N N . ARG A 1 195 ? 37.429 -13.872 -29.164 1.00 82.81 195 ARG A N 1
ATOM 1570 C CA . ARG A 1 195 ? 38.682 -14.471 -29.650 1.00 82.81 195 ARG A CA 1
ATOM 1571 C C . ARG A 1 195 ? 38.818 -14.345 -31.169 1.00 82.81 195 ARG A C 1
ATOM 1573 O O . ARG A 1 195 ? 39.884 -13.958 -31.648 1.00 82.81 195 ARG A O 1
ATOM 1580 N N . LYS A 1 196 ? 37.752 -14.605 -31.936 1.00 85.38 196 LYS A N 1
ATOM 1581 C CA . LYS A 1 196 ? 37.728 -14.410 -33.399 1.00 85.38 196 LYS A CA 1
ATOM 1582 C C . LYS A 1 196 ? 37.957 -12.943 -33.785 1.00 85.38 196 LYS A C 1
ATOM 1584 O O . LYS A 1 196 ? 38.765 -12.680 -34.674 1.00 85.38 196 LYS A O 1
ATOM 1589 N N . ILE A 1 197 ? 37.330 -11.993 -33.088 1.00 83.62 197 ILE A N 1
ATOM 1590 C CA . ILE A 1 197 ? 37.504 -10.545 -33.297 1.00 83.62 197 ILE A CA 1
ATOM 1591 C C . ILE A 1 197 ? 38.945 -10.126 -32.992 1.00 83.62 197 ILE A C 1
ATOM 1593 O O . ILE A 1 197 ? 39.570 -9.436 -33.797 1.00 83.62 197 ILE A O 1
ATOM 1597 N N . ARG A 1 198 ? 39.517 -10.584 -31.872 1.00 83.44 198 ARG A N 1
ATOM 1598 C CA . ARG A 1 198 ? 40.908 -10.287 -31.497 1.00 83.44 198 ARG A CA 1
ATOM 1599 C C . ARG A 1 198 ? 41.898 -10.860 -32.509 1.00 83.44 198 ARG A C 1
ATOM 1601 O O . ARG A 1 198 ? 42.841 -10.172 -32.895 1.00 83.44 198 ARG A O 1
ATOM 1608 N N . ASN A 1 199 ? 41.656 -12.081 -32.987 1.00 86.25 199 ASN A N 1
ATOM 1609 C CA . ASN A 1 199 ? 42.466 -12.710 -34.028 1.00 86.25 199 ASN A CA 1
ATOM 1610 C C . ASN A 1 199 ? 42.363 -11.957 -35.359 1.00 86.25 199 ASN A C 1
ATOM 1612 O O . ASN A 1 199 ? 43.389 -11.715 -35.991 1.00 86.25 199 ASN A O 1
ATOM 1616 N N . LYS A 1 200 ? 41.162 -11.521 -35.759 1.00 86.69 200 LYS A N 1
ATOM 1617 C CA . LYS A 1 200 ? 40.965 -10.682 -36.949 1.00 86.69 200 LYS A CA 1
ATOM 1618 C C . LYS A 1 200 ? 41.711 -9.350 -36.818 1.00 86.69 200 LYS A C 1
ATOM 1620 O O . LYS A 1 200 ? 42.540 -9.049 -37.665 1.00 86.69 200 LYS A O 1
ATOM 1625 N N . LYS A 1 201 ? 41.556 -8.644 -35.692 1.00 86.25 201 LYS A N 1
ATOM 1626 C CA . LYS A 1 201 ? 42.259 -7.380 -35.406 1.00 86.25 201 LYS A CA 1
ATOM 1627 C C . LYS A 1 201 ? 43.787 -7.524 -35.434 1.00 86.25 201 LYS A C 1
ATOM 1629 O O . LYS A 1 201 ? 44.474 -6.634 -35.924 1.00 86.25 201 LYS A O 1
ATOM 1634 N N . ARG A 1 202 ? 44.337 -8.642 -34.936 1.00 83.06 202 ARG A N 1
ATOM 1635 C CA . ARG A 1 202 ? 45.783 -8.938 -35.026 1.00 83.06 202 ARG A CA 1
ATOM 1636 C C . ARG A 1 202 ? 46.233 -9.193 -36.464 1.00 83.06 202 ARG A C 1
ATOM 1638 O O . ARG A 1 202 ? 47.295 -8.720 -36.854 1.00 83.06 202 ARG A O 1
ATOM 1645 N N . ARG A 1 203 ? 45.443 -9.928 -37.254 1.00 83.81 203 ARG A N 1
ATOM 1646 C CA . ARG A 1 203 ? 45.748 -10.184 -38.671 1.00 83.81 203 ARG A CA 1
ATOM 1647 C C . ARG A 1 203 ? 45.678 -8.907 -39.500 1.00 83.81 203 ARG A C 1
ATOM 1649 O O . ARG A 1 203 ? 46.557 -8.706 -40.329 1.00 83.81 203 ARG A O 1
ATOM 1656 N N . ASP A 1 204 ? 44.693 -8.055 -39.245 1.00 81.19 204 ASP A N 1
ATOM 1657 C CA . ASP A 1 204 ? 44.527 -6.784 -39.949 1.00 81.19 204 ASP A CA 1
ATOM 1658 C C . ASP A 1 204 ? 45.696 -5.838 -39.635 1.00 81.19 204 ASP A C 1
ATOM 1660 O O . ASP A 1 204 ? 46.360 -5.395 -40.567 1.00 81.19 204 ASP A O 1
ATOM 1664 N N . LYS A 1 205 ? 46.080 -5.682 -38.355 1.00 81.81 205 LYS A N 1
ATOM 1665 C CA . LYS A 1 205 ? 47.304 -4.947 -37.972 1.00 81.81 205 LYS A CA 1
ATOM 1666 C C . LYS A 1 205 ? 48.574 -5.496 -38.634 1.00 81.81 205 LYS A C 1
ATOM 1668 O O . LYS A 1 205 ? 49.417 -4.733 -39.090 1.00 81.81 205 LYS A O 1
ATOM 1673 N N . ASN A 1 206 ? 48.729 -6.820 -38.705 1.00 75.81 206 ASN A N 1
ATOM 1674 C CA . ASN A 1 206 ? 49.903 -7.432 -39.339 1.00 75.81 206 ASN A CA 1
ATOM 1675 C C . ASN A 1 206 ? 49.927 -7.241 -40.864 1.00 75.81 206 ASN A C 1
ATOM 1677 O O . ASN A 1 206 ? 51.007 -7.189 -41.448 1.00 75.81 206 ASN A O 1
ATOM 1681 N N . LYS A 1 207 ? 48.763 -7.160 -41.518 1.00 75.25 207 LYS A N 1
ATOM 1682 C CA . LYS A 1 207 ? 48.666 -6.832 -42.946 1.00 75.25 207 LYS A CA 1
ATOM 1683 C C . LYS A 1 207 ? 48.971 -5.359 -43.206 1.00 75.25 207 LYS A C 1
ATOM 1685 O O . LYS A 1 207 ? 49.638 -5.063 -44.188 1.00 75.25 207 LYS A O 1
ATOM 1690 N N . GLU A 1 208 ? 48.525 -4.470 -42.325 1.00 68.94 208 GLU A N 1
ATOM 1691 C CA . GLU A 1 208 ? 48.830 -3.037 -42.373 1.00 68.94 208 GLU A CA 1
ATOM 1692 C C . GLU A 1 208 ? 50.342 -2.795 -42.251 1.00 68.94 208 GLU A C 1
ATOM 1694 O O . GLU A 1 208 ? 50.940 -2.183 -43.128 1.00 68.94 208 GLU A O 1
ATOM 1699 N N . ASN A 1 209 ? 50.999 -3.418 -41.268 1.00 63.56 209 ASN A N 1
ATOM 1700 C CA . ASN A 1 209 ? 52.452 -3.306 -41.081 1.00 63.56 209 ASN A CA 1
ATOM 1701 C C . ASN A 1 209 ? 53.285 -3.915 -42.226 1.00 63.56 209 ASN A C 1
ATOM 1703 O O . ASN A 1 209 ? 54.441 -3.540 -42.399 1.00 63.56 209 ASN A O 1
ATOM 1707 N N . LYS A 1 210 ? 52.728 -4.853 -43.005 1.00 60.84 210 LYS A N 1
ATOM 1708 C CA . LYS A 1 210 ? 53.381 -5.417 -44.200 1.00 60.84 210 LYS A CA 1
ATOM 1709 C C . LYS A 1 210 ? 53.217 -4.561 -45.461 1.00 60.84 210 LYS A C 1
ATOM 1711 O O . LYS A 1 210 ? 53.891 -4.850 -46.435 1.00 60.84 210 LYS A O 1
ATOM 1716 N N . LYS A 1 211 ? 52.327 -3.562 -45.465 1.00 59.06 211 LYS A N 1
ATOM 1717 C CA . LYS A 1 211 ? 52.166 -2.611 -46.581 1.00 59.06 211 LYS A CA 1
ATOM 1718 C C . LYS A 1 211 ? 53.013 -1.340 -46.429 1.00 59.06 211 LYS A C 1
ATOM 1720 O O . LYS A 1 211 ? 53.063 -0.547 -47.358 1.00 59.06 211 LYS A O 1
ATOM 1725 N N . VAL A 1 212 ? 53.617 -1.134 -45.257 1.00 56.34 212 VAL A N 1
ATOM 1726 C CA . VAL A 1 212 ? 54.423 0.055 -44.907 1.00 56.34 212 VAL A CA 1
ATOM 1727 C C . VAL A 1 212 ? 55.937 -0.233 -44.986 1.00 56.34 212 VAL A C 1
ATOM 1729 O O . VAL A 1 212 ? 56.750 0.661 -44.777 1.00 56.34 212 VAL A O 1
ATOM 1732 N N . LYS A 1 213 ? 56.325 -1.472 -45.307 1.00 44.59 213 LYS A N 1
ATOM 1733 C CA . LYS A 1 213 ? 57.690 -1.862 -45.688 1.00 44.59 213 LYS A CA 1
ATOM 1734 C C . LYS A 1 213 ? 57.706 -2.229 -47.160 1.00 44.59 213 LYS A C 1
ATOM 1736 O O . LYS A 1 213 ? 58.746 -1.969 -47.792 1.00 44.59 213 LYS A O 1
#

Secondary structure (DSSP, 8-state):
-HHHHHHHHHHHHHHHHHHHHHHHHHHHHHHHHHHHHHHHHS---TTHHHHHHHHHHHHHHHHHHHHHHHHHHHHHHHHS----HHHHHHHHHHHHHHHHHHHHHHHHHHHHHHHHHHHHHHHHHTT--STTHHHHHHHHHHHHHHHHHHHHHHHHHHHHHHHHHHHHHHHHHHHHHHHHHHHHHHHHHHHHHHHHHHHHHHHHHHHHHTT--

pLDDT: mean 73.71, std 10.72, range [43.81, 90.94]

Nearest PDB structures (foldseek):
  6r2g-assembly1_A  TM=7.453E-01  e=4.007E-01  Human immunodeficiency virus 1

Sequence (213 aa):
MKKNKAINKTEKDQANSYYKQVQELEYAIEGKLGQFKEYTEQNMTSTWDSEVNTLEKEINDLLVQLEASLSKVDELILSESLHSSLQMRQIERYKNNLNEYRVAFKKQKTSIKNSQRRRTLLQGASLSKSSTLQEDKLMQEREGIESSSTQASVLIEQAYSTRVNLREQHSSLLGSNSRILNVTQIIPNMNLLLRKIRNKKRRDKNKENKKVK

Radius of gyration: 30.01 Å; Cα contacts (8 Å, |Δi|>4): 42; chains: 1; bounding box: 88×37×85 Å